Protein AF-A0A183K317-F1 (afdb_monomer_lite)

pLDDT: mean 72.99, std 18.0, range [23.86, 95.12]

Secondary structure (DSSP, 8-state):
----SEEEEEE-SS-EEEEEEPP-TTS-GGG-EEE--EEEETTTTEEEEPPPEEE--PPPP--S-B---TTEEEEEESS-TTSEEEEETT--EEEEEEEEETTT-PBPPTTTEEEEEEEEESSSS-S---STTSEEEEEEEEPPTTT-SEEEEEEEEPTTSEEEEEEEEEEPPPHHHHHTTPPPPEEEPPPEEEEEE-TTPPPPTT--HHHHHHHHTT-----------

Foldseek 3Di:
DPPDQAPDWDDDPQDIDGFFGDACVPPDPVPWDKDKDWDADPVVRDIDIDDIDTDGDHDDPPPDPLDPDLFKAKDKPQAPPVLEDEDEQQDKGKIWIWMATPVPRQTDFPVFKDKDKWFQWPDPPRDRGPDRQQAPDWDKDFDDRRGHTIMIMHGRGDPRTTFKMKMKMWTDDDPVCVVVPDTTHMHIHDIGTYNYHYPPDDDDPPDDSVVVVVCVVVDDDDDPDPDDD

Organism: NCBI:txid6186

Sequence (229 aa):
MTETIAQIVLRSINVISFIHLRPTDHLQWSKHLFGRCSAYSPENKHIYYSDYFHINVRQPSIDGKTGPDNHIHVEVTGIPSNGVLSAEEGDNVNLECRAVNITDNTPITSTEAIYHFQFDEAAPDRDDTYGGYLADEIIQEQLSNEIGGIQLTLNGMKYGKWHRGRCVVTLIQKDYDKELKEPIKRYTSKYFWSDIRHKGEVQLEGFDPKKQITTIQGITYGKILYIFI

Radius of gyration: 21.4 Å; chains: 1; bounding box: 58×51×63 Å

Structure (mmCIF, N/CA/C/O backbone):
data_AF-A0A183K317-F1
#
_entry.id   AF-A0A183K317-F1
#
loop_
_atom_site.group_PDB
_atom_site.id
_atom_site.type_symbol
_atom_site.label_atom_id
_atom_site.label_alt_id
_atom_site.label_comp_id
_atom_site.label_asym_id
_atom_site.label_entity_id
_atom_site.label_seq_id
_atom_site.pdbx_PDB_ins_code
_atom_site.Cartn_x
_atom_site.Cartn_y
_atom_site.Cartn_z
_atom_site.occupancy
_atom_site.B_iso_or_equiv
_atom_site.auth_seq_id
_atom_site.auth_comp_id
_atom_site.auth_asym_id
_atom_site.auth_atom_id
_atom_site.pdbx_PDB_model_num
ATOM 1 N N . MET A 1 1 ? -23.490 7.430 -14.982 1.00 39.09 1 MET A N 1
ATOM 2 C CA . MET A 1 1 ? -22.491 6.412 -14.598 1.00 39.09 1 MET A CA 1
ATOM 3 C C . MET A 1 1 ? -23.013 5.703 -13.368 1.00 39.09 1 MET A C 1
ATOM 5 O O . MET A 1 1 ? -23.384 6.382 -12.424 1.00 39.09 1 MET A O 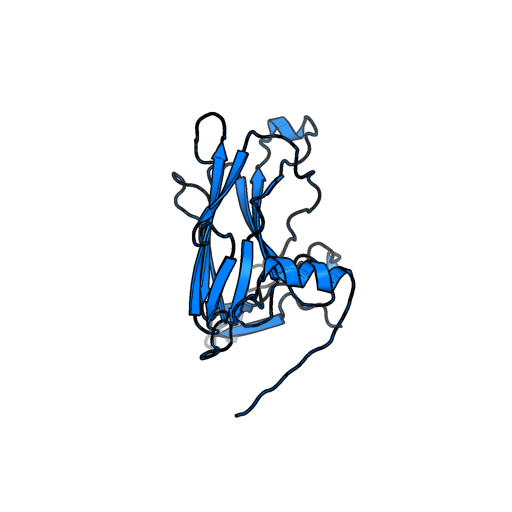1
ATOM 9 N N . THR A 1 2 ? -23.146 4.380 -13.395 1.00 44.50 2 THR A N 1
ATOM 10 C CA . THR A 1 2 ? -23.504 3.597 -12.205 1.00 44.50 2 THR A CA 1
ATOM 11 C C . THR A 1 2 ? -22.359 3.692 -11.200 1.00 44.50 2 THR A C 1
ATOM 13 O O . THR A 1 2 ? -21.255 3.238 -11.493 1.00 44.50 2 THR A O 1
ATOM 16 N N . GLU A 1 3 ? -22.605 4.328 -10.055 1.00 52.16 3 GLU A N 1
ATOM 17 C CA . GLU A 1 3 ? -21.671 4.430 -8.928 1.00 52.16 3 GLU A CA 1
ATOM 18 C C . GLU A 1 3 ? -21.437 3.021 -8.357 1.00 52.16 3 GLU A C 1
ATOM 20 O O . GLU A 1 3 ? -22.186 2.537 -7.512 1.00 52.16 3 GLU A O 1
ATOM 25 N N . THR A 1 4 ? -20.449 2.300 -8.891 1.00 64.31 4 THR A N 1
ATOM 26 C CA . THR A 1 4 ? -20.054 0.978 -8.391 1.00 64.31 4 THR A CA 1
ATOM 27 C C . THR A 1 4 ? -18.884 1.117 -7.418 1.00 64.31 4 THR A C 1
ATOM 29 O O . THR A 1 4 ? -17.896 1.780 -7.735 1.00 64.31 4 THR A O 1
ATOM 32 N N . ILE A 1 5 ? -18.985 0.463 -6.252 1.00 70.94 5 ILE A N 1
ATOM 33 C CA . ILE A 1 5 ? -17.965 0.443 -5.175 1.00 70.94 5 ILE A CA 1
ATOM 34 C C . ILE A 1 5 ? -16.651 -0.208 -5.568 1.00 70.94 5 ILE A C 1
ATOM 36 O O . ILE A 1 5 ? -15.650 -0.042 -4.889 1.00 70.94 5 ILE A O 1
ATOM 40 N N . ALA A 1 6 ? -16.663 -0.971 -6.650 1.00 68.81 6 ALA A N 1
ATOM 41 C CA . ALA A 1 6 ? -15.495 -1.607 -7.208 1.00 68.81 6 ALA A CA 1
ATOM 42 C C . ALA A 1 6 ? -15.588 -1.539 -8.726 1.00 68.81 6 ALA A C 1
ATOM 44 O O . ALA A 1 6 ? -16.686 -1.480 -9.301 1.00 68.81 6 ALA A O 1
ATOM 45 N N . GLN A 1 7 ? -14.433 -1.558 -9.375 1.00 64.44 7 GLN A N 1
ATOM 46 C CA . GLN A 1 7 ? -14.376 -1.747 -10.816 1.00 64.44 7 GLN A CA 1
ATOM 47 C C . GLN A 1 7 ? -14.707 -3.189 -11.197 1.00 64.44 7 GLN A C 1
ATOM 49 O O . GLN A 1 7 ? -15.390 -3.420 -12.193 1.00 64.44 7 GLN A O 1
ATOM 54 N N . ILE A 1 8 ? -14.241 -4.147 -10.396 1.00 61.69 8 ILE A N 1
ATOM 55 C CA . ILE A 1 8 ? -14.430 -5.574 -10.633 1.00 61.69 8 ILE A CA 1
ATOM 56 C C . ILE A 1 8 ? -15.028 -6.202 -9.372 1.00 61.69 8 ILE A C 1
ATOM 58 O O . ILE A 1 8 ? -14.579 -5.956 -8.252 1.00 61.69 8 ILE A O 1
ATOM 62 N N . VAL A 1 9 ? -16.052 -7.032 -9.565 1.00 74.31 9 VAL A N 1
ATOM 63 C CA . VAL A 1 9 ? -16.675 -7.824 -8.501 1.00 74.31 9 VAL A CA 1
ATOM 64 C C . VAL A 1 9 ? -16.665 -9.279 -8.935 1.00 74.31 9 VAL A C 1
ATOM 66 O O . VAL A 1 9 ? -17.354 -9.646 -9.887 1.00 74.31 9 VAL A O 1
ATOM 69 N N . LEU A 1 10 ? -15.899 -10.107 -8.231 1.00 73.12 10 LEU A N 1
ATOM 70 C CA . LEU A 1 10 ? -15.866 -11.550 -8.448 1.00 73.12 10 LEU A CA 1
ATOM 71 C C . LEU A 1 10 ? -16.709 -12.244 -7.383 1.00 73.12 10 LEU A C 1
ATOM 73 O O . LEU A 1 10 ? -16.693 -11.865 -6.211 1.00 73.12 10 LEU A O 1
ATOM 77 N N . ARG A 1 11 ? -17.451 -13.272 -7.793 1.00 77.88 11 ARG A N 1
ATOM 78 C CA . ARG A 1 11 ? -18.227 -14.126 -6.892 1.00 77.88 11 ARG A CA 1
ATOM 79 C C . ARG A 1 11 ? -17.786 -15.568 -7.078 1.00 77.88 11 ARG A C 1
ATOM 81 O O . ARG A 1 11 ? -17.860 -16.093 -8.186 1.00 77.88 11 ARG A O 1
ATOM 88 N N . SER A 1 12 ? -17.357 -16.195 -5.994 1.00 77.75 12 SER A N 1
ATOM 89 C CA . SER A 1 12 ? -17.225 -17.645 -5.880 1.00 77.75 12 SER A CA 1
ATOM 90 C C . SER A 1 12 ? -18.268 -18.164 -4.883 1.00 77.75 12 SER A C 1
ATOM 92 O O . SER A 1 12 ? -19.065 -17.384 -4.364 1.00 77.75 12 SER A O 1
ATOM 94 N N . ILE A 1 13 ? -18.303 -19.480 -4.641 1.00 78.31 13 ILE A N 1
ATOM 95 C CA . ILE A 1 13 ? -19.382 -20.153 -3.892 1.00 78.31 13 ILE A CA 1
ATOM 96 C C . ILE A 1 13 ? -19.704 -19.432 -2.571 1.00 78.31 13 ILE A C 1
ATOM 98 O O . ILE A 1 13 ? -20.860 -19.101 -2.330 1.00 78.31 13 ILE A O 1
ATOM 102 N N . ASN A 1 14 ? -18.681 -19.136 -1.762 1.00 79.12 14 ASN A N 1
ATOM 103 C CA . ASN A 1 14 ? -18.843 -18.521 -0.438 1.00 79.12 14 ASN A CA 1
ATOM 104 C C . ASN A 1 14 ? -18.049 -17.215 -0.269 1.00 79.12 14 ASN A C 1
ATOM 106 O O . ASN A 1 14 ? -17.918 -16.725 0.851 1.00 79.12 14 ASN A O 1
ATOM 110 N N . VAL A 1 15 ? -17.481 -16.664 -1.348 1.00 76.75 15 VAL A N 1
ATOM 111 C CA . VAL A 1 15 ? -16.615 -15.477 -1.282 1.00 76.75 15 VAL A CA 1
ATOM 112 C C . VAL A 1 15 ? -17.034 -14.462 -2.336 1.00 76.75 15 VAL A C 1
ATOM 114 O O . VAL A 1 15 ? -17.253 -14.799 -3.500 1.00 76.75 15 VAL A O 1
ATOM 117 N N . ILE A 1 16 ? -17.115 -13.199 -1.923 1.00 77.81 16 ILE A N 1
ATOM 118 C CA . ILE A 1 16 ? -17.207 -12.052 -2.821 1.00 77.81 16 ILE A CA 1
ATOM 119 C C . ILE A 1 16 ? -15.912 -11.251 -2.711 1.00 77.81 16 ILE A C 1
ATOM 121 O O . ILE A 1 16 ? -15.509 -10.869 -1.614 1.00 77.81 16 ILE A O 1
ATOM 125 N N . SER A 1 17 ? -15.264 -11.009 -3.845 1.00 75.44 17 SER A N 1
ATOM 126 C CA . SER A 1 17 ? -14.032 -10.225 -3.919 1.00 75.44 17 SER A CA 1
ATOM 127 C C . SER A 1 17 ? -14.321 -8.928 -4.657 1.00 75.44 17 SER A C 1
ATOM 129 O O . SER A 1 17 ? -14.795 -8.939 -5.796 1.00 75.44 17 SER A O 1
ATOM 131 N N . PHE A 1 18 ? -14.038 -7.809 -3.999 1.00 76.31 18 PHE A N 1
ATOM 132 C CA . PHE A 1 18 ? -14.096 -6.484 -4.597 1.00 76.31 18 PHE A CA 1
ATOM 133 C C . PHE A 1 18 ? -12.685 -6.070 -4.985 1.00 76.31 18 PHE A C 1
ATOM 135 O O . PHE A 1 18 ? -11.805 -6.007 -4.130 1.00 76.31 18 PHE A O 1
ATOM 142 N N . ILE A 1 19 ? -12.475 -5.801 -6.267 1.00 64.19 19 ILE A N 1
ATOM 143 C CA . ILE A 1 19 ? -11.165 -5.455 -6.806 1.00 64.19 19 ILE A CA 1
ATOM 144 C C . ILE A 1 19 ? -11.240 -4.027 -7.358 1.00 64.19 19 ILE A C 1
ATOM 146 O O . ILE A 1 19 ? -12.173 -3.672 -8.089 1.00 64.19 19 ILE A O 1
ATOM 150 N N . HIS A 1 20 ? -10.259 -3.214 -6.957 1.00 63.53 20 HIS A N 1
ATOM 151 C CA . HIS A 1 20 ? -10.168 -1.774 -7.232 1.00 63.53 20 HIS A CA 1
ATOM 152 C C . HIS A 1 20 ? -11.365 -1.015 -6.644 1.00 63.53 20 HIS A C 1
ATOM 154 O O . HIS A 1 20 ? -12.269 -0.560 -7.353 1.00 63.53 20 HIS A O 1
ATOM 160 N N . LEU A 1 21 ? -11.390 -0.960 -5.309 1.00 70.00 21 LEU A N 1
ATOM 161 C CA . LEU A 1 21 ? -12.426 -0.278 -4.543 1.00 70.00 21 LEU A CA 1
ATOM 162 C C . LEU A 1 21 ? -12.399 1.232 -4.808 1.00 70.00 21 LEU A C 1
ATOM 164 O O . LEU A 1 21 ? -11.337 1.848 -4.856 1.00 70.00 21 LEU A O 1
ATOM 168 N N . ARG A 1 22 ? -13.580 1.830 -4.942 1.00 68.50 22 ARG A N 1
ATOM 169 C CA . ARG A 1 22 ? -13.769 3.277 -5.059 1.00 68.50 22 ARG A CA 1
ATOM 170 C C . ARG A 1 22 ? -14.243 3.840 -3.721 1.00 68.50 22 ARG A C 1
ATOM 172 O O . ARG A 1 22 ? -15.111 3.211 -3.110 1.00 68.50 22 ARG A O 1
ATOM 179 N N . PRO A 1 23 ? -13.723 4.998 -3.275 1.00 69.25 23 PRO A N 1
ATOM 180 C CA . PRO A 1 23 ? -14.219 5.663 -2.079 1.00 69.25 23 PRO A CA 1
ATOM 181 C C . PRO A 1 23 ? -15.737 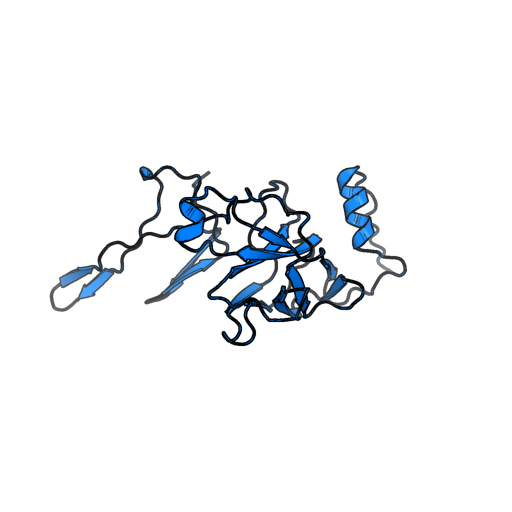5.863 -2.129 1.00 69.25 23 PRO A C 1
ATOM 183 O O . PRO A 1 23 ? -16.306 6.167 -3.174 1.00 69.25 23 PRO A O 1
ATOM 186 N N . THR A 1 24 ? -16.399 5.663 -0.996 1.00 70.25 24 THR A N 1
ATOM 187 C CA . THR A 1 24 ? -17.853 5.789 -0.809 1.00 70.25 24 THR A CA 1
ATOM 188 C C . THR A 1 24 ? -18.222 6.870 0.204 1.00 70.25 24 THR A C 1
ATOM 190 O O . THR A 1 24 ? -19.392 7.081 0.500 1.00 70.25 24 THR A O 1
ATOM 193 N N . ASP A 1 25 ? -17.229 7.539 0.770 1.00 66.31 25 ASP A N 1
ATOM 194 C CA . ASP A 1 25 ? -17.342 8.617 1.754 1.00 66.31 25 ASP A CA 1
ATOM 195 C C . ASP A 1 25 ? -18.081 9.860 1.242 1.00 66.31 25 ASP A C 1
ATOM 197 O O . ASP A 1 25 ? -18.772 10.520 2.016 1.00 66.31 25 ASP A O 1
ATOM 201 N N . HIS A 1 26 ? -18.007 10.140 -0.057 1.00 67.62 26 HIS A N 1
ATOM 202 C CA . HIS A 1 26 ? -18.770 11.210 -0.705 1.00 67.62 26 HIS A CA 1
ATOM 203 C C . HIS A 1 26 ? -20.235 10.834 -1.004 1.00 67.62 26 HIS A C 1
ATOM 205 O O . HIS A 1 26 ? -21.035 11.694 -1.386 1.00 67.62 26 HIS A O 1
ATOM 211 N N . LEU A 1 27 ? -20.614 9.558 -0.863 1.00 66.50 27 LEU A N 1
ATOM 212 C CA . LEU A 1 27 ? -21.966 9.099 -1.169 1.00 66.50 27 LEU A CA 1
ATOM 213 C C . LEU A 1 27 ? -22.933 9.461 -0.036 1.00 66.50 27 LEU A C 1
ATOM 215 O O . LEU A 1 27 ? -22.639 9.297 1.150 1.00 66.50 27 LEU A O 1
ATOM 219 N N . GLN A 1 28 ? -24.140 9.899 -0.404 1.00 73.50 28 GLN A N 1
ATOM 220 C CA . GLN A 1 28 ? -25.240 10.057 0.552 1.00 73.50 28 GLN A CA 1
ATOM 221 C C . GLN A 1 28 ? -25.614 8.701 1.171 1.00 73.50 28 GLN A C 1
ATOM 223 O O . GLN A 1 28 ? -25.481 7.668 0.521 1.00 73.50 28 GLN A O 1
ATOM 228 N N . TRP A 1 29 ? -26.153 8.697 2.394 1.00 66.81 29 TRP A N 1
ATOM 229 C CA . TRP A 1 29 ? -26.519 7.467 3.119 1.00 66.81 29 TRP A CA 1
ATOM 230 C C . TRP A 1 29 ? -27.410 6.507 2.313 1.00 66.81 29 TRP A C 1
ATOM 232 O O . TRP A 1 29 ? -27.218 5.297 2.343 1.00 66.81 29 TRP A O 1
ATOM 242 N N . SER A 1 30 ? -28.355 7.039 1.532 1.00 69.19 30 SER A N 1
ATOM 243 C CA . SER A 1 30 ? -29.239 6.254 0.653 1.00 69.19 30 SER A CA 1
ATOM 244 C C . SER A 1 30 ? -28.508 5.523 -0.481 1.00 69.19 30 SER A C 1
ATOM 246 O O . SER A 1 30 ? -29.087 4.643 -1.115 1.00 69.19 30 SER A O 1
ATOM 248 N N . LYS A 1 31 ? -27.251 5.889 -0.736 1.00 67.44 31 LYS A N 1
ATOM 249 C CA . LYS A 1 31 ? -26.351 5.305 -1.733 1.00 67.44 31 LYS A CA 1
ATOM 250 C C . LYS A 1 31 ? -25.241 4.460 -1.100 1.00 67.44 31 LYS A C 1
ATOM 252 O O . LYS A 1 31 ? -24.399 3.931 -1.823 1.00 67.44 31 LYS A O 1
ATOM 257 N N . HIS A 1 32 ? -25.211 4.336 0.230 1.00 68.44 32 HIS A N 1
ATOM 258 C CA . HIS A 1 32 ? -24.266 3.446 0.905 1.00 68.44 32 HIS A CA 1
ATOM 259 C C . HIS A 1 32 ? -24.598 1.997 0.568 1.00 68.44 32 HIS A C 1
ATOM 261 O O . HIS A 1 32 ? -25.761 1.618 0.429 1.00 68.44 32 HIS A O 1
ATOM 267 N N . LEU A 1 33 ? -23.556 1.185 0.412 1.00 74.00 33 LEU A N 1
ATOM 268 C CA . LEU A 1 33 ? -23.696 -0.202 -0.001 1.00 74.00 33 LEU A CA 1
ATOM 269 C C . LEU A 1 33 ? -23.715 -1.128 1.206 1.00 74.00 33 LEU A C 1
ATOM 271 O O . LEU A 1 33 ? -22.900 -1.028 2.124 1.00 74.00 33 LEU A O 1
ATOM 275 N N . PHE A 1 34 ? -24.660 -2.058 1.161 1.00 79.50 34 PHE A N 1
ATOM 276 C CA . PHE A 1 34 ? -24.890 -3.048 2.196 1.00 79.50 34 PHE A CA 1
ATOM 277 C C . PHE A 1 34 ? -24.735 -4.437 1.591 1.00 79.50 34 PHE A C 1
AT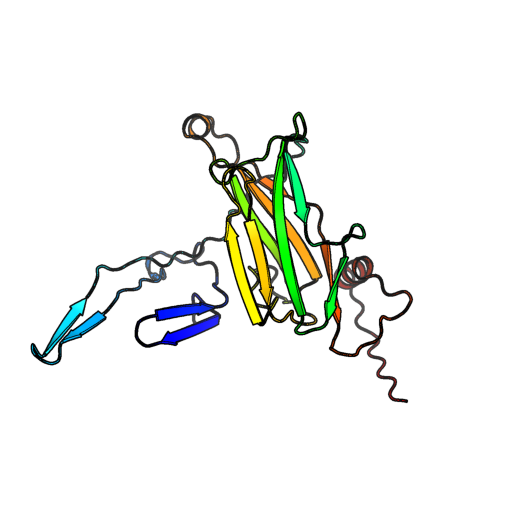OM 279 O O . PHE A 1 34 ? -25.269 -4.725 0.518 1.00 79.50 34 PHE A O 1
ATOM 286 N N . GLY A 1 35 ? -24.017 -5.302 2.292 1.00 80.19 35 GLY A N 1
ATOM 287 C CA . GLY A 1 35 ? -23.954 -6.722 1.997 1.00 80.19 35 GLY A CA 1
ATOM 288 C C . GLY A 1 35 ? -24.752 -7.524 3.017 1.00 80.19 35 GLY A C 1
ATOM 289 O O . GLY A 1 35 ? -25.004 -7.078 4.133 1.00 80.19 35 GLY A O 1
ATOM 290 N N . ARG A 1 36 ? -25.162 -8.727 2.626 1.00 85.06 36 ARG A N 1
ATOM 291 C CA . ARG A 1 36 ? -25.635 -9.763 3.546 1.00 85.06 36 ARG A CA 1
ATOM 292 C C . ARG A 1 36 ? -25.286 -11.127 2.973 1.00 85.06 36 ARG A C 1
ATOM 294 O O . ARG A 1 36 ? -25.282 -11.291 1.752 1.00 85.06 36 ARG A O 1
ATOM 301 N N . CYS A 1 37 ? -25.033 -12.099 3.836 1.00 84.56 37 CYS A N 1
ATOM 302 C CA . CYS A 1 37 ? -24.932 -13.490 3.421 1.00 84.56 37 CYS A CA 1
ATOM 303 C C . CYS A 1 37 ? -26.340 -14.093 3.314 1.00 84.56 37 CYS A C 1
ATOM 305 O O . CYS A 1 37 ? -27.209 -13.790 4.136 1.00 84.56 37 CYS A O 1
ATOM 307 N N . SER A 1 38 ? -26.569 -14.936 2.308 1.00 87.88 38 SER A N 1
ATOM 308 C CA . SER A 1 38 ? -27.807 -15.701 2.149 1.00 87.88 38 SER A CA 1
ATOM 309 C C . SER A 1 38 ? -27.480 -17.166 1.889 1.00 87.88 38 SER A C 1
ATOM 311 O O . SER A 1 38 ? -26.717 -17.458 0.969 1.00 87.88 38 SER A O 1
ATOM 313 N N . ALA A 1 39 ? -28.088 -18.072 2.649 1.00 88.88 39 ALA A N 1
ATOM 314 C CA . ALA A 1 39 ? -27.913 -19.512 2.504 1.00 88.88 39 ALA A CA 1
ATOM 315 C C . ALA A 1 39 ? -29.268 -20.182 2.263 1.00 88.88 39 ALA A C 1
ATOM 317 O O . ALA A 1 39 ? -30.201 -20.008 3.043 1.00 88.88 39 ALA A O 1
ATOM 318 N N . TYR A 1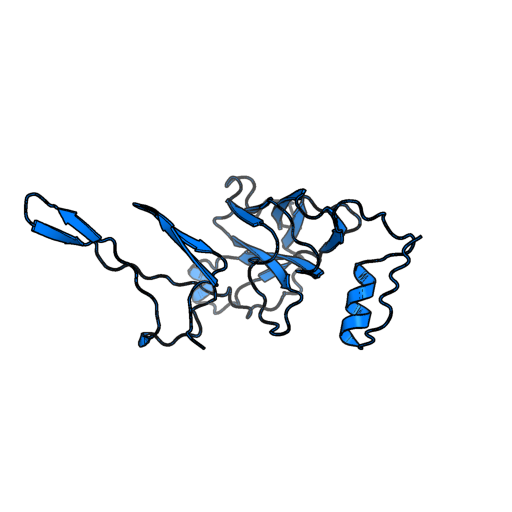 40 ? -29.384 -20.957 1.187 1.00 89.25 40 TYR A N 1
ATOM 319 C CA . TYR A 1 40 ? -30.590 -21.729 0.896 1.00 89.25 40 TYR A CA 1
ATOM 320 C C . TYR A 1 40 ? -30.473 -23.142 1.475 1.00 89.25 40 TYR A C 1
ATOM 322 O O . TYR A 1 40 ? -29.505 -23.843 1.190 1.00 89.25 40 TYR A O 1
ATOM 330 N N . SER A 1 41 ? -31.468 -23.565 2.256 1.00 92.00 41 SER A N 1
ATOM 331 C CA . SER A 1 41 ? -31.643 -24.952 2.692 1.00 92.00 41 SER A CA 1
ATOM 332 C C . SER A 1 41 ? -32.655 -25.649 1.777 1.00 92.00 41 SER A C 1
ATOM 334 O O . SER A 1 41 ? -33.841 -25.301 1.817 1.00 92.00 41 SER A O 1
ATOM 336 N N . PRO A 1 42 ? -32.227 -26.640 0.972 1.00 91.38 42 PRO A N 1
ATOM 337 C CA . PRO A 1 42 ? -33.131 -27.401 0.112 1.00 91.38 42 PRO A CA 1
ATOM 338 C C . PRO A 1 42 ? -34.140 -28.237 0.905 1.00 91.38 42 PRO A C 1
ATOM 340 O O . PRO A 1 42 ? -35.286 -28.367 0.481 1.00 91.38 42 PRO A O 1
ATOM 343 N N . GLU A 1 43 ? -33.728 -28.767 2.061 1.00 93.12 43 GLU A N 1
ATOM 344 C CA . GLU A 1 43 ? -34.553 -29.625 2.922 1.00 93.12 43 GLU A CA 1
ATOM 345 C C . GLU A 1 43 ? -35.782 -28.880 3.441 1.00 93.12 43 GLU A C 1
ATOM 347 O O . GLU A 1 43 ? -36.914 -29.329 3.271 1.00 93.12 43 GLU A O 1
ATOM 352 N N . ASN A 1 44 ? -35.559 -27.690 3.997 1.00 93.50 44 ASN A N 1
ATOM 353 C CA . ASN A 1 44 ? -36.623 -26.870 4.573 1.00 93.50 44 ASN A CA 1
ATOM 354 C C . ASN A 1 44 ? -37.215 -25.877 3.562 1.00 93.50 44 ASN A C 1
ATOM 356 O O . ASN A 1 44 ? -38.101 -25.098 3.911 1.00 93.50 44 ASN A O 1
ATOM 360 N N . LYS A 1 45 ? -36.707 -25.871 2.319 1.00 93.31 45 LYS A N 1
ATOM 361 C CA . LYS A 1 45 ? -37.019 -24.895 1.259 1.00 93.31 45 LYS A CA 1
ATOM 362 C C . LYS A 1 45 ? -36.983 -23.449 1.766 1.00 93.31 45 LYS A C 1
ATOM 364 O O . LYS A 1 45 ? -37.815 -22.628 1.384 1.00 93.31 45 LYS A O 1
ATOM 369 N N . HIS A 1 46 ? -36.023 -23.147 2.635 1.00 94.94 46 HIS A N 1
ATOM 370 C CA . HIS A 1 46 ? -35.937 -21.873 3.340 1.00 94.94 46 HIS A CA 1
ATOM 371 C C . HIS A 1 46 ? -34.622 -21.163 3.032 1.00 94.94 46 HIS A C 1
ATOM 373 O O . HIS A 1 46 ? -33.590 -21.814 2.870 1.00 94.94 46 HIS A O 1
ATOM 379 N N . ILE A 1 47 ? -34.650 -19.831 2.960 1.00 92.50 47 ILE A N 1
ATOM 380 C CA . ILE A 1 47 ? -33.443 -19.014 2.825 1.00 92.50 47 ILE A CA 1
ATOM 381 C C . ILE A 1 47 ? -33.158 -18.363 4.173 1.00 92.50 47 ILE A C 1
ATOM 383 O O . ILE A 1 47 ? -33.974 -17.607 4.692 1.00 92.50 47 ILE A O 1
ATOM 387 N N . TYR A 1 48 ? -31.984 -18.650 4.714 1.00 91.56 48 TYR A N 1
ATOM 388 C CA . TYR A 1 48 ? -31.437 -17.999 5.892 1.00 91.56 48 TYR A CA 1
ATOM 389 C C . TYR A 1 48 ? -30.595 -16.814 5.470 1.00 91.56 48 TYR A C 1
ATOM 391 O O . TYR A 1 48 ? -29.955 -16.828 4.415 1.00 91.56 48 TYR A O 1
ATOM 399 N N . TYR A 1 49 ? -30.552 -15.805 6.324 1.00 90.94 49 TYR A N 1
ATOM 400 C CA . TYR A 1 49 ? -29.780 -14.614 6.057 1.00 90.94 49 TYR A CA 1
ATOM 401 C C . TYR A 1 49 ? -29.010 -14.173 7.291 1.00 90.94 49 TYR A C 1
ATOM 403 O O . TYR A 1 49 ? -29.513 -14.287 8.406 1.00 90.94 49 TYR A O 1
ATOM 411 N N . SER A 1 50 ? -27.827 -13.604 7.074 1.00 88.38 50 SER A N 1
ATOM 412 C CA . SER A 1 50 ? -27.169 -12.808 8.106 1.00 88.38 50 SER A CA 1
ATOM 413 C C . SER A 1 50 ? -27.857 -11.450 8.268 1.00 88.38 50 SER A C 1
ATOM 415 O O . SER A 1 50 ? -28.648 -11.014 7.410 1.00 88.38 50 SER A O 1
ATOM 417 N N . ASP A 1 51 ? -27.456 -10.746 9.324 1.00 90.06 51 ASP A N 1
ATOM 418 C CA . ASP A 1 51 ? -27.616 -9.300 9.416 1.00 90.06 51 ASP A CA 1
ATOM 419 C C . ASP A 1 51 ? -26.912 -8.602 8.246 1.00 90.06 51 ASP A C 1
ATOM 421 O O . ASP A 1 51 ? -25.998 -9.149 7.609 1.00 90.06 51 ASP A O 1
ATOM 425 N N . TYR A 1 52 ? -27.372 -7.390 7.944 1.00 83.75 52 TYR A N 1
ATOM 426 C CA . TYR A 1 52 ? -26.721 -6.536 6.962 1.00 83.75 52 TYR A CA 1
ATOM 427 C C . TYR A 1 52 ? -25.398 -6.010 7.518 1.00 83.75 52 TYR A C 1
ATOM 429 O O . TYR A 1 52 ? -25.331 -5.554 8.657 1.00 83.75 52 TYR A O 1
ATOM 437 N N . PHE A 1 53 ? -24.362 -6.013 6.686 1.00 78.31 53 PHE A N 1
ATOM 438 C CA . PHE A 1 53 ? -23.094 -5.354 6.964 1.00 78.31 53 PHE A CA 1
ATOM 439 C C . PHE A 1 53 ? -22.873 -4.198 5.990 1.00 78.31 53 PHE A C 1
ATOM 441 O O . PHE A 1 53 ? -23.224 -4.274 4.812 1.00 78.31 53 PHE A O 1
ATOM 448 N N . HIS A 1 54 ? -22.282 -3.116 6.487 1.00 75.81 54 HIS A N 1
ATOM 449 C CA . HIS A 1 54 ? -21.949 -1.950 5.677 1.00 75.81 54 HIS A CA 1
ATOM 450 C C . HIS A 1 54 ? -20.621 -2.165 4.962 1.00 75.81 54 HIS A C 1
ATOM 452 O O . HIS A 1 54 ? -19.649 -2.606 5.574 1.00 75.81 54 HIS A O 1
ATOM 458 N N . ILE A 1 55 ? -20.559 -1.779 3.691 1.00 71.31 55 ILE A N 1
ATOM 459 C CA . ILE A 1 55 ? -19.297 -1.677 2.966 1.00 71.31 55 ILE A CA 1
ATOM 460 C C . ILE A 1 55 ? -18.975 -0.191 2.849 1.00 71.31 55 ILE A C 1
ATOM 462 O O . ILE A 1 55 ? -19.623 0.536 2.099 1.00 71.31 55 ILE A O 1
ATOM 466 N N . ASN A 1 56 ? -18.006 0.262 3.644 1.00 68.75 56 ASN A N 1
ATOM 467 C CA . ASN A 1 56 ? -17.562 1.649 3.664 1.00 68.75 56 ASN A CA 1
ATOM 468 C C . ASN A 1 56 ? -16.098 1.713 3.231 1.00 68.75 56 ASN A C 1
ATOM 470 O O . ASN A 1 56 ? -15.207 1.303 3.973 1.00 68.75 56 ASN A O 1
ATOM 474 N N . VAL A 1 57 ? -15.868 2.224 2.027 1.00 69.88 57 VAL A N 1
ATOM 475 C CA . VAL A 1 57 ? -14.535 2.519 1.512 1.00 69.88 57 VAL A CA 1
ATOM 476 C C . VAL A 1 57 ? -14.284 3.991 1.796 1.00 69.88 57 VAL A C 1
ATOM 478 O O . VAL A 1 57 ? -14.878 4.858 1.162 1.00 69.88 57 VAL A O 1
ATOM 481 N N . ARG A 1 58 ? -13.455 4.301 2.787 1.00 61.22 58 ARG A N 1
ATOM 482 C CA . ARG A 1 58 ? -13.143 5.694 3.124 1.00 61.22 58 ARG A CA 1
ATOM 483 C C . ARG A 1 58 ? -11.891 6.125 2.387 1.00 61.22 58 ARG A C 1
ATOM 485 O O . ARG A 1 58 ? -10.892 5.408 2.444 1.00 61.22 58 ARG A O 1
ATOM 492 N N . GLN A 1 59 ? -11.917 7.299 1.763 1.00 56.28 59 GLN A N 1
ATOM 493 C CA . GLN A 1 59 ? -10.672 7.977 1.458 1.00 56.28 59 GLN A CA 1
ATOM 494 C C . GLN A 1 59 ? -10.079 8.433 2.800 1.00 56.28 59 GLN A C 1
ATOM 496 O O . GLN A 1 59 ? -10.797 8.969 3.654 1.00 56.28 59 GLN A O 1
ATOM 501 N N . PRO A 1 60 ? -8.785 8.195 3.057 1.00 52.59 60 PRO A N 1
ATOM 502 C CA . PRO A 1 60 ? -8.120 8.867 4.158 1.00 52.59 60 PRO A CA 1
ATOM 503 C C . PRO A 1 60 ? -8.284 10.374 3.950 1.00 52.59 60 PRO A C 1
ATOM 505 O O . PRO A 1 60 ? -7.986 10.874 2.866 1.00 52.59 60 PRO A O 1
ATOM 508 N N . SER A 1 61 ? -8.768 11.085 4.971 1.00 49.38 61 SER A N 1
ATOM 509 C CA . SER A 1 61 ? -8.903 12.542 4.914 1.00 49.38 61 SER A CA 1
ATOM 510 C C . SER A 1 61 ? -7.575 13.162 4.474 1.00 49.38 61 SER A C 1
ATOM 512 O O . SER A 1 61 ? -6.54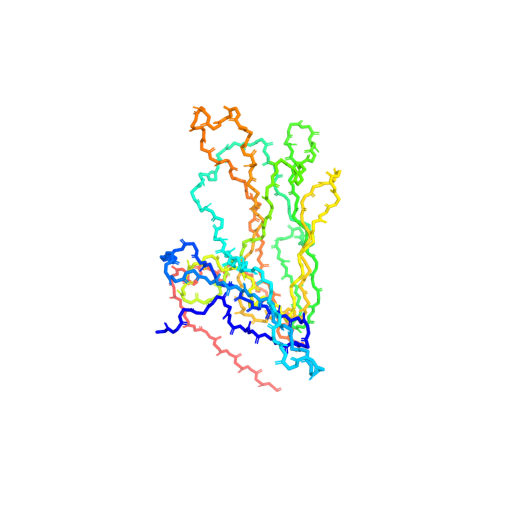8 12.978 5.132 1.00 49.38 61 SER A O 1
ATOM 514 N N . ILE A 1 62 ? -7.593 13.884 3.351 1.00 54.62 62 ILE A N 1
ATOM 515 C CA . ILE A 1 62 ? -6.427 14.625 2.851 1.00 54.62 62 ILE A CA 1
ATOM 516 C C . ILE A 1 62 ? -6.166 15.859 3.733 1.00 54.62 62 ILE A C 1
ATOM 518 O O . ILE A 1 62 ? -5.053 16.387 3.725 1.00 54.62 62 ILE A O 1
ATOM 522 N N . ASP A 1 63 ? -7.138 16.252 4.565 1.00 42.81 63 ASP A N 1
ATOM 523 C CA . ASP A 1 63 ? -7.011 17.346 5.522 1.00 42.81 63 ASP A CA 1
ATOM 524 C C . ASP A 1 63 ? -6.130 16.955 6.711 1.00 42.81 63 ASP A C 1
ATOM 526 O O . ASP A 1 63 ? -6.564 16.535 7.782 1.00 42.81 63 ASP A O 1
ATOM 530 N N . GLY A 1 64 ? -4.841 17.149 6.485 1.00 45.41 64 GLY A N 1
ATOM 531 C CA . GLY A 1 64 ? -3.804 17.332 7.475 1.00 45.41 64 GLY A CA 1
ATOM 532 C C . GLY A 1 64 ? -2.694 18.081 6.761 1.00 45.41 64 GLY A C 1
ATOM 533 O O . GLY A 1 64 ? -2.250 17.655 5.692 1.00 45.41 64 GLY A O 1
ATOM 534 N N . LYS A 1 65 ? -2.243 19.217 7.307 1.00 45.88 65 LYS A N 1
ATOM 535 C CA . LYS A 1 65 ? -0.985 19.801 6.831 1.00 45.88 65 LYS A CA 1
ATOM 536 C C . LYS A 1 65 ? 0.054 18.679 6.903 1.00 45.88 65 LYS A C 1
ATOM 538 O O . LYS A 1 65 ? 0.207 18.085 7.969 1.00 45.88 65 LYS A O 1
ATOM 543 N N . THR A 1 66 ? 0.750 18.402 5.799 1.00 49.59 66 THR A N 1
ATOM 544 C CA . THR A 1 66 ? 2.078 17.771 5.828 1.00 49.59 66 THR A CA 1
ATOM 545 C C . THR A 1 66 ? 2.923 18.694 6.693 1.00 49.59 66 THR A C 1
ATOM 547 O O . THR A 1 66 ? 3.403 19.730 6.233 1.00 49.59 66 THR A O 1
ATOM 550 N N . GLY A 1 67 ? 2.891 18.446 7.998 1.00 45.09 67 GLY A N 1
ATOM 551 C CA . GLY A 1 67 ? 3.386 19.389 8.980 1.00 45.09 67 GLY A CA 1
ATOM 552 C C . GLY A 1 67 ? 4.896 19.535 8.810 1.00 45.09 67 GLY A C 1
ATOM 553 O O . GLY A 1 67 ? 5.559 18.547 8.502 1.00 45.09 67 GLY A O 1
ATOM 554 N N . PRO A 1 68 ? 5.465 20.727 9.037 1.00 42.16 68 PRO A N 1
ATOM 555 C CA . PRO A 1 68 ? 6.911 20.959 9.022 1.00 42.16 68 PRO A CA 1
ATOM 556 C C . PRO A 1 68 ? 7.629 20.345 10.240 1.00 42.16 68 PRO A C 1
ATOM 558 O O . PRO A 1 68 ? 8.706 20.797 10.616 1.00 42.16 68 PRO A O 1
ATOM 561 N N . ASP A 1 69 ? 7.020 19.361 10.899 1.00 55.72 69 ASP A N 1
ATOM 562 C CA . ASP A 1 69 ? 7.481 18.882 12.190 1.00 55.72 69 ASP A CA 1
ATOM 563 C C . ASP A 1 69 ? 8.408 17.684 11.974 1.00 55.72 69 ASP A C 1
ATOM 565 O O . ASP A 1 69 ? 7.965 16.565 11.713 1.00 55.72 69 ASP A O 1
ATOM 569 N N . ASN A 1 70 ? 9.713 17.950 12.039 1.00 62.34 70 ASN A N 1
ATOM 570 C CA . ASN A 1 70 ? 10.822 17.008 11.842 1.00 62.34 70 ASN A CA 1
ATOM 571 C C . ASN A 1 70 ? 10.921 15.949 12.962 1.00 62.34 70 ASN A C 1
ATOM 573 O O . ASN A 1 70 ? 12.020 15.554 13.341 1.00 62.34 70 ASN A O 1
ATOM 577 N N . HIS A 1 71 ? 9.798 15.505 13.524 1.00 78.31 71 HIS A N 1
ATOM 578 C CA . HIS A 1 71 ? 9.770 14.524 14.607 1.00 78.31 71 HIS A CA 1
ATOM 579 C C . HIS A 1 71 ? 9.605 13.096 14.104 1.00 78.31 71 HIS A C 1
ATOM 581 O O . HIS A 1 71 ? 10.132 12.190 14.733 1.00 78.31 71 HIS A O 1
ATOM 587 N N . ILE A 1 72 ? 8.913 12.877 12.982 1.00 86.81 72 ILE A N 1
ATOM 588 C CA . ILE A 1 72 ? 8.695 11.537 12.426 1.00 86.81 72 ILE A CA 1
ATOM 589 C C . ILE A 1 72 ? 9.332 11.435 11.045 1.00 86.81 72 ILE A C 1
ATOM 591 O O . ILE A 1 72 ? 9.050 12.234 10.148 1.00 86.81 72 ILE A O 1
ATOM 595 N N . HIS A 1 73 ? 10.168 10.418 10.869 1.00 89.56 73 HIS A N 1
ATOM 596 C CA . HIS A 1 73 ? 10.702 10.021 9.580 1.00 89.56 73 HIS A CA 1
ATOM 597 C C . HIS A 1 73 ? 9.879 8.859 9.035 1.00 89.56 73 HIS A C 1
ATOM 599 O O . HIS A 1 73 ? 9.708 7.852 9.716 1.00 89.56 73 HIS A O 1
ATOM 605 N N . VAL A 1 74 ? 9.379 9.001 7.808 1.00 90.44 74 VAL A N 1
ATOM 606 C CA . VAL A 1 74 ? 8.673 7.932 7.095 1.00 90.44 74 VAL A CA 1
ATOM 607 C C . VAL A 1 74 ? 9.585 7.391 6.005 1.00 90.44 74 VAL A C 1
ATOM 609 O O . VAL A 1 74 ? 10.030 8.138 5.127 1.00 90.44 74 VAL A O 1
ATOM 612 N N . GLU A 1 75 ? 9.816 6.087 6.049 1.00 90.88 75 GLU A N 1
ATOM 613 C CA . GLU A 1 75 ? 10.700 5.352 5.157 1.00 90.88 75 GLU A CA 1
ATOM 614 C C . GLU A 1 75 ? 9.901 4.383 4.284 1.00 90.88 75 GLU A C 1
ATOM 616 O O . GLU A 1 75 ? 8.914 3.786 4.723 1.00 90.88 75 GLU A O 1
ATOM 621 N N . VAL A 1 76 ? 10.360 4.226 3.040 1.00 92.94 76 VAL A N 1
ATOM 622 C CA . VAL A 1 76 ? 9.923 3.149 2.152 1.00 92.94 76 VAL A CA 1
ATOM 623 C C . VAL A 1 76 ? 11.119 2.254 1.853 1.00 92.94 76 VAL A C 1
ATOM 625 O O . VAL A 1 76 ? 12.099 2.723 1.271 1.00 92.94 76 VAL A O 1
ATOM 628 N N . THR A 1 77 ? 11.028 0.977 2.216 1.00 93.88 77 THR A N 1
ATOM 629 C CA . THR A 1 77 ? 12.005 -0.054 1.838 1.00 93.88 77 THR A CA 1
ATOM 630 C C . THR A 1 77 ? 11.526 -0.784 0.579 1.00 93.88 77 THR A C 1
ATOM 632 O O . THR A 1 77 ? 10.354 -0.713 0.206 1.00 93.88 77 THR A O 1
ATOM 635 N N . GLY A 1 78 ? 12.443 -1.447 -0.129 1.00 91.44 78 GLY A N 1
ATOM 636 C CA . GLY A 1 78 ? 12.157 -2.060 -1.436 1.00 91.44 78 GLY A CA 1
ATOM 637 C C . GLY A 1 78 ? 12.343 -1.113 -2.629 1.00 91.44 78 GLY A C 1
ATOM 638 O O . GLY A 1 78 ? 12.222 -1.533 -3.775 1.00 91.44 78 GLY A O 1
ATOM 639 N N . ILE A 1 79 ? 12.713 0.148 -2.376 1.00 91.75 79 ILE A N 1
ATOM 640 C CA . ILE A 1 79 ? 13.115 1.115 -3.402 1.00 91.75 79 ILE A CA 1
ATOM 641 C C . ILE A 1 79 ? 14.639 1.314 -3.337 1.00 91.75 79 ILE A C 1
ATOM 643 O O . ILE A 1 79 ? 15.171 1.565 -2.253 1.00 91.75 79 ILE A O 1
ATOM 647 N N . PRO A 1 80 ? 15.366 1.248 -4.468 1.00 89.69 80 PRO A N 1
ATOM 648 C CA . PRO A 1 80 ? 16.790 1.569 -4.501 1.00 89.69 80 PRO A CA 1
ATOM 649 C C . PRO A 1 80 ? 17.084 3.011 -4.054 1.00 89.69 80 PRO A C 1
ATOM 651 O O . PRO A 1 80 ? 16.241 3.902 -4.143 1.00 89.69 80 PRO A O 1
ATOM 654 N N . SER A 1 81 ? 18.322 3.289 -3.637 1.00 86.44 81 SER A N 1
ATOM 655 C CA . SER A 1 81 ? 18.731 4.608 -3.113 1.00 86.44 81 SER A CA 1
ATOM 656 C C . SER A 1 81 ? 18.569 5.768 -4.107 1.00 86.44 81 SER A C 1
ATOM 658 O O . SER A 1 81 ? 18.440 6.925 -3.703 1.00 86.44 81 SER A O 1
ATOM 660 N N . ASN A 1 82 ? 18.525 5.476 -5.410 1.00 87.31 82 ASN A N 1
ATOM 661 C CA . ASN A 1 82 ? 18.218 6.460 -6.447 1.00 87.31 82 ASN A CA 1
ATOM 662 C C . ASN A 1 82 ? 16.733 6.890 -6.440 1.00 87.31 82 ASN A C 1
ATOM 664 O O . ASN A 1 82 ? 16.381 7.839 -7.140 1.00 87.31 82 ASN A O 1
ATOM 668 N N . GLY A 1 83 ? 15.872 6.244 -5.648 1.00 88.31 83 GLY A N 1
ATOM 669 C CA . GLY A 1 83 ? 14.443 6.515 -5.518 1.00 88.31 83 GLY A CA 1
ATOM 670 C C . GLY A 1 83 ? 13.590 5.997 -6.678 1.00 88.31 83 GLY A C 1
ATOM 671 O O . GLY A 1 83 ? 12.432 6.385 -6.773 1.00 88.31 83 GLY A O 1
ATOM 672 N N . VAL A 1 84 ? 14.138 5.189 -7.585 1.00 90.69 84 VAL A N 1
ATOM 673 C CA . VAL A 1 84 ? 13.441 4.704 -8.783 1.00 90.69 84 VAL A CA 1
ATOM 674 C C . VAL A 1 84 ? 13.185 3.208 -8.651 1.00 90.69 84 VAL A C 1
ATOM 676 O O . VAL A 1 84 ? 14.126 2.426 -8.534 1.00 90.69 84 VAL A O 1
ATOM 679 N N . LEU A 1 85 ? 11.913 2.818 -8.696 1.00 91.25 85 LEU A N 1
ATOM 680 C CA . LEU A 1 85 ? 11.499 1.426 -8.806 1.00 91.25 85 LEU A CA 1
ATOM 681 C C . LEU A 1 85 ? 11.564 1.000 -10.275 1.00 91.25 85 LEU A C 1
ATOM 683 O O . LEU A 1 85 ? 10.645 1.281 -11.045 1.00 91.25 85 LEU A O 1
ATOM 687 N N . SER A 1 86 ? 12.657 0.336 -10.643 1.00 90.19 86 SER A N 1
ATOM 688 C CA . SER A 1 86 ? 12.837 -0.263 -11.967 1.00 90.19 86 SER A CA 1
ATOM 689 C C . SER A 1 86 ? 12.452 -1.741 -11.932 1.00 90.19 86 SER A C 1
ATOM 691 O O . SER A 1 86 ? 13.033 -2.500 -11.157 1.00 90.19 86 SER A O 1
ATOM 693 N N . ALA A 1 87 ? 11.499 -2.139 -12.772 1.00 90.50 87 ALA A N 1
ATOM 694 C CA . ALA A 1 87 ? 11.064 -3.528 -12.932 1.00 90.50 87 ALA A CA 1
ATOM 695 C C . ALA A 1 87 ? 10.502 -3.754 -14.346 1.00 90.50 87 ALA A C 1
ATOM 697 O O . ALA A 1 87 ? 10.181 -2.796 -15.056 1.00 90.50 87 ALA A O 1
ATOM 698 N N . GLU A 1 88 ? 10.378 -5.007 -14.767 1.00 90.69 88 GLU A N 1
ATOM 699 C CA . GLU A 1 88 ? 9.684 -5.363 -16.003 1.00 90.69 88 GLU A CA 1
ATOM 700 C C . GLU A 1 88 ? 8.190 -5.594 -15.750 1.00 90.69 88 GLU A C 1
ATOM 702 O O . GLU A 1 88 ? 7.742 -5.943 -14.656 1.00 90.69 88 GLU A O 1
ATOM 707 N N . GLU A 1 89 ? 7.384 -5.385 -16.786 1.00 89.19 89 GLU A N 1
ATOM 708 C CA . GLU A 1 89 ? 5.972 -5.736 -16.763 1.00 89.19 89 GLU A CA 1
ATOM 709 C C . GLU A 1 89 ? 5.795 -7.233 -16.462 1.00 89.19 89 GLU A C 1
ATOM 711 O O . GLU A 1 89 ? 6.360 -8.099 -17.136 1.00 89.19 89 GLU A O 1
ATOM 716 N N . GLY A 1 90 ? 4.976 -7.532 -15.454 1.00 87.94 90 GLY A N 1
ATOM 717 C CA . GLY A 1 90 ? 4.779 -8.884 -14.939 1.00 87.94 90 GLY A CA 1
ATOM 718 C C . GLY A 1 90 ? 5.668 -9.257 -13.747 1.00 87.94 90 GLY A C 1
ATOM 719 O O . GLY A 1 90 ? 5.417 -10.298 -13.143 1.00 87.94 90 GLY A O 1
ATOM 720 N N . ASP A 1 91 ? 6.652 -8.433 -13.374 1.00 92.94 91 ASP A N 1
ATOM 721 C CA . ASP A 1 91 ? 7.482 -8.688 -12.194 1.00 92.94 91 ASP A CA 1
ATOM 722 C C . ASP A 1 91 ? 6.694 -8.548 -10.888 1.00 92.94 91 ASP A C 1
ATOM 724 O O . ASP A 1 91 ? 5.667 -7.867 -10.818 1.00 92.94 91 ASP A O 1
ATOM 728 N N . ASN A 1 92 ? 7.222 -9.171 -9.832 1.00 93.50 92 ASN A N 1
ATOM 729 C CA . ASN A 1 92 ? 6.699 -9.048 -8.476 1.00 93.50 92 ASN A CA 1
ATOM 730 C C . ASN A 1 92 ? 7.587 -8.108 -7.655 1.00 93.50 92 ASN A C 1
ATOM 732 O O . ASN A 1 92 ? 8.811 -8.257 -7.639 1.00 93.50 92 ASN A O 1
ATOM 736 N N . VAL A 1 93 ? 6.973 -7.167 -6.942 1.00 92.81 93 VAL A N 1
ATOM 737 C CA . VAL A 1 93 ? 7.658 -6.148 -6.140 1.00 92.81 93 VAL A CA 1
ATOM 738 C C . VAL A 1 93 ? 7.095 -6.128 -4.725 1.00 92.81 93 VAL A C 1
ATOM 740 O O . VAL A 1 93 ? 5.885 -6.081 -4.537 1.00 92.81 93 VAL A O 1
ATOM 743 N N . ASN A 1 94 ? 7.983 -6.071 -3.731 1.00 94.56 94 ASN A N 1
ATOM 744 C CA . ASN A 1 94 ? 7.617 -5.862 -2.332 1.00 94.56 94 ASN A CA 1
ATOM 745 C C . ASN A 1 94 ? 8.122 -4.501 -1.864 1.00 94.56 94 ASN A C 1
ATOM 747 O O . ASN A 1 94 ? 9.310 -4.202 -1.992 1.00 94.56 94 ASN A O 1
ATOM 751 N N . LEU A 1 95 ? 7.225 -3.703 -1.296 1.00 94.12 95 LEU A N 1
ATOM 752 C CA . LEU A 1 95 ? 7.529 -2.425 -0.667 1.00 94.12 95 LEU A CA 1
ATOM 753 C C . LEU A 1 95 ? 7.115 -2.493 0.794 1.00 94.12 95 LEU A C 1
ATOM 755 O O . LEU A 1 95 ? 6.029 -2.982 1.091 1.00 94.12 95 LEU A O 1
ATOM 759 N N . GLU A 1 96 ? 7.908 -1.950 1.706 1.00 95.12 96 GLU A N 1
ATOM 760 C CA . GLU A 1 96 ? 7.431 -1.729 3.070 1.00 95.12 96 GLU A CA 1
ATOM 761 C C . GLU A 1 96 ? 7.364 -0.246 3.358 1.00 95.12 96 GLU A C 1
ATOM 763 O O . GLU A 1 96 ? 8.216 0.526 2.924 1.00 95.12 96 GLU A O 1
ATOM 768 N N . CYS A 1 97 ? 6.354 0.149 4.118 1.00 92.50 97 CYS A N 1
ATOM 769 C CA . CYS A 1 97 ? 6.302 1.460 4.716 1.00 92.50 97 CYS A CA 1
ATOM 770 C C . CYS A 1 97 ? 6.447 1.361 6.224 1.00 92.50 97 CYS A C 1
ATOM 772 O O . CYS A 1 97 ? 5.666 0.668 6.879 1.00 92.50 97 CYS A O 1
ATOM 774 N N . ARG A 1 98 ? 7.391 2.131 6.763 1.00 94.25 98 ARG A N 1
ATOM 775 C CA . ARG A 1 98 ? 7.650 2.238 8.197 1.00 94.25 98 ARG A CA 1
ATOM 776 C C . ARG A 1 98 ? 7.806 3.698 8.597 1.00 94.25 98 ARG A C 1
ATOM 778 O O . ARG A 1 98 ? 8.113 4.557 7.769 1.00 94.25 98 ARG A O 1
ATOM 785 N N . ALA A 1 99 ? 7.600 3.980 9.875 1.00 91.81 99 ALA A N 1
ATOM 786 C CA . ALA A 1 99 ? 7.906 5.281 10.442 1.00 91.81 99 ALA A CA 1
ATOM 787 C C . ALA A 1 99 ? 8.639 5.138 11.766 1.00 91.81 99 ALA A C 1
ATOM 789 O O . ALA A 1 99 ? 8.365 4.227 12.545 1.00 91.81 99 ALA A O 1
ATOM 790 N N . VAL A 1 100 ? 9.557 6.066 12.006 1.00 91.88 100 VAL A N 1
ATOM 791 C CA . VAL A 1 100 ? 10.346 6.145 13.232 1.00 91.88 100 VAL A CA 1
ATOM 792 C C . VAL A 1 100 ? 10.345 7.570 13.762 1.00 91.88 100 VAL A C 1
ATOM 794 O O . VAL A 1 100 ? 10.261 8.534 12.995 1.00 91.88 100 VAL A O 1
ATOM 797 N N . ASN A 1 101 ? 10.463 7.719 15.073 1.00 90.12 101 ASN A N 1
ATOM 798 C CA . ASN A 1 101 ? 10.756 9.008 15.677 1.00 90.12 101 ASN A CA 1
ATOM 799 C C . ASN A 1 101 ? 12.210 9.399 15.370 1.00 90.12 101 ASN A C 1
ATOM 801 O O . ASN A 1 101 ? 13.133 8.617 15.558 1.00 90.12 101 ASN A O 1
ATOM 805 N N . ILE A 1 102 ? 12.422 10.619 14.887 1.00 87.56 102 ILE A N 1
ATOM 806 C CA . ILE A 1 102 ? 13.733 11.141 14.475 1.00 87.56 102 ILE A CA 1
ATOM 807 C C . ILE A 1 102 ? 14.677 11.308 15.672 1.00 87.56 102 ILE A C 1
ATOM 809 O O . ILE A 1 102 ? 15.894 11.246 15.512 1.00 87.56 102 ILE A O 1
ATOM 813 N N . THR A 1 103 ? 14.131 11.527 16.868 1.00 86.81 103 THR A N 1
ATOM 814 C CA . THR A 1 103 ? 14.921 11.815 18.073 1.00 86.81 103 THR A CA 1
ATOM 815 C C . THR A 1 103 ? 15.643 10.577 18.601 1.00 86.81 103 THR A C 1
ATOM 817 O O . THR A 1 103 ? 16.789 10.675 19.033 1.00 86.81 103 THR A O 1
ATOM 820 N N . ASP A 1 104 ? 14.981 9.420 18.581 1.00 89.69 104 ASP A N 1
ATOM 821 C CA . ASP A 1 104 ? 15.449 8.189 19.233 1.00 89.69 104 ASP A CA 1
ATOM 822 C C . ASP A 1 104 ? 15.379 6.940 18.335 1.00 89.69 104 ASP A C 1
ATOM 824 O O . ASP A 1 104 ? 15.723 5.847 18.781 1.00 89.69 104 ASP A O 1
ATOM 828 N N . ASN A 1 105 ? 14.973 7.089 17.069 1.00 88.38 105 ASN A N 1
ATOM 829 C CA . ASN A 1 105 ? 14.733 6.003 16.116 1.00 88.38 105 ASN A CA 1
ATOM 830 C C . ASN A 1 105 ? 13.729 4.942 16.599 1.00 88.38 105 ASN A C 1
ATOM 832 O O . ASN A 1 105 ? 13.732 3.815 16.098 1.00 88.38 105 ASN A O 1
ATOM 836 N N . THR A 1 106 ? 12.848 5.277 17.544 1.00 91.44 106 THR A N 1
ATOM 837 C CA . THR A 1 106 ? 11.803 4.348 17.984 1.00 91.44 106 THR A CA 1
ATOM 838 C C . THR A 1 106 ? 10.755 4.147 16.882 1.00 91.44 106 THR A C 1
ATOM 840 O O . THR A 1 106 ? 10.295 5.133 16.295 1.00 91.44 106 THR A O 1
ATOM 843 N N . PRO A 1 107 ? 10.367 2.897 16.558 1.00 91.94 107 PRO A N 1
ATOM 844 C CA . PRO A 1 107 ? 9.321 2.637 15.575 1.00 91.94 107 PRO A CA 1
ATOM 845 C C . PRO A 1 107 ? 7.958 3.141 16.041 1.00 91.94 107 PRO A C 1
ATOM 847 O O . PRO A 1 107 ? 7.574 2.954 17.193 1.00 91.94 107 PRO A O 1
ATOM 850 N N . ILE A 1 108 ? 7.200 3.735 15.122 1.00 91.25 108 ILE A N 1
ATOM 851 C CA . ILE A 1 108 ? 5.805 4.099 15.363 1.00 91.25 108 ILE A CA 1
ATOM 852 C C . ILE A 1 108 ? 4.944 2.864 15.103 1.00 91.25 108 ILE A C 1
ATOM 854 O O . ILE A 1 108 ? 4.881 2.349 13.986 1.00 91.25 108 ILE A O 1
ATOM 858 N N . THR A 1 109 ? 4.270 2.345 16.121 1.00 89.50 109 THR A N 1
ATOM 859 C CA . THR A 1 109 ? 3.559 1.069 15.976 1.00 89.50 109 THR A CA 1
ATOM 860 C C . THR A 1 109 ? 2.222 1.225 15.241 1.00 89.50 109 THR A C 1
ATOM 862 O O . THR A 1 109 ? 1.635 2.308 15.178 1.00 89.50 109 THR A O 1
ATOM 865 N N . SER A 1 110 ? 1.674 0.118 14.729 1.00 82.19 110 SER A N 1
ATOM 866 C CA . SER A 1 110 ? 0.344 0.082 14.088 1.00 82.19 110 SER A CA 1
ATOM 867 C C . SER A 1 110 ? -0.812 0.399 15.056 1.00 82.19 110 SER A C 1
ATOM 869 O O . SER A 1 110 ? -1.950 0.571 14.626 1.00 82.19 110 SER A O 1
ATOM 871 N N . THR A 1 111 ? -0.537 0.491 16.365 1.00 83.44 111 THR A N 1
ATOM 872 C CA . THR A 1 111 ? -1.499 0.966 17.380 1.00 83.44 111 THR A CA 1
ATOM 873 C C . THR A 1 111 ? -1.517 2.482 17.543 1.00 83.44 111 THR A C 1
ATOM 875 O O . THR A 1 111 ? -2.479 3.038 18.069 1.00 83.44 111 THR A O 1
ATOM 878 N N . GLU A 1 112 ? -0.468 3.156 17.077 1.00 84.50 112 GLU A N 1
ATOM 879 C CA . GLU A 1 112 ? -0.275 4.600 17.212 1.00 84.50 112 GLU A CA 1
ATOM 880 C C . GLU A 1 112 ? -0.490 5.327 15.888 1.00 84.50 112 GLU A C 1
ATOM 882 O O . GLU A 1 112 ? -0.722 6.536 15.877 1.00 84.50 112 GLU A O 1
ATOM 887 N N . ALA A 1 113 ? -0.432 4.606 14.767 1.00 84.75 113 ALA A N 1
ATOM 888 C CA . ALA A 1 113 ? -0.569 5.181 13.445 1.00 84.75 113 ALA A CA 1
ATOM 889 C C . ALA A 1 113 ? -1.252 4.246 12.445 1.00 84.75 113 ALA A C 1
ATOM 891 O O . ALA A 1 113 ? -1.185 3.021 12.529 1.00 84.75 113 ALA A O 1
ATOM 892 N N . ILE A 1 114 ? -1.871 4.870 11.448 1.00 83.88 114 ILE A N 1
ATOM 893 C CA . ILE A 1 114 ? -2.409 4.228 10.256 1.00 83.88 114 ILE A CA 1
ATOM 894 C C . ILE A 1 114 ? -1.426 4.465 9.114 1.00 83.88 114 ILE A C 1
ATOM 896 O O . ILE A 1 114 ? -1.037 5.602 8.840 1.00 83.88 114 ILE A O 1
ATOM 900 N N . TYR A 1 115 ? -1.071 3.385 8.428 1.00 85.12 115 TYR A N 1
ATOM 901 C CA . TYR A 1 115 ? -0.125 3.374 7.323 1.00 85.12 115 TYR A CA 1
ATOM 902 C C . TYR A 1 115 ? -0.833 3.091 6.007 1.00 85.12 115 TYR A C 1
ATOM 904 O O . TYR A 1 115 ? -1.704 2.220 5.947 1.00 85.12 115 TYR A O 1
ATOM 912 N N . HIS A 1 116 ? -0.429 3.784 4.946 1.00 82.31 116 HIS A N 1
ATOM 913 C CA . HIS A 1 116 ? -0.856 3.456 3.594 1.00 82.31 116 HIS A CA 1
ATOM 914 C C . HIS A 1 116 ? 0.127 3.955 2.534 1.00 82.31 116 HIS A C 1
ATOM 916 O O . HIS A 1 116 ? 0.866 4.919 2.744 1.00 82.31 116 HIS A O 1
ATOM 922 N N . PHE A 1 117 ? 0.091 3.336 1.357 1.00 82.31 117 PHE A N 1
ATOM 923 C CA . PHE A 1 117 ? 0.739 3.889 0.174 1.00 82.31 117 PHE A CA 1
ATOM 924 C C . PHE A 1 117 ? -0.208 4.835 -0.568 1.00 82.31 117 PHE A C 1
ATOM 926 O O . PHE A 1 117 ? -1.421 4.640 -0.600 1.00 82.31 117 PHE A O 1
ATOM 933 N N . GLN A 1 118 ? 0.361 5.885 -1.148 1.00 79.19 118 GLN A N 1
ATOM 934 C CA . GLN A 1 118 ? -0.303 6.797 -2.070 1.00 79.19 118 GLN A CA 1
ATOM 935 C C . GLN A 1 118 ? 0.451 6.751 -3.396 1.00 79.19 118 GLN A C 1
ATOM 937 O O . GLN A 1 118 ? 1.673 6.906 -3.400 1.00 79.19 118 GLN A O 1
ATOM 942 N N . PHE A 1 119 ? -0.272 6.576 -4.499 1.00 77.62 119 PHE A N 1
ATOM 943 C CA . PHE A 1 119 ? 0.280 6.569 -5.850 1.00 77.62 119 PHE A CA 1
ATOM 944 C C . PHE A 1 119 ? -0.400 7.639 -6.699 1.00 77.62 119 PHE A C 1
ATOM 946 O O . PHE A 1 119 ? -1.608 7.836 -6.601 1.00 77.62 119 PHE A O 1
ATOM 953 N N . ASP A 1 120 ? 0.381 8.297 -7.549 1.00 73.06 120 ASP A N 1
ATOM 954 C CA . ASP A 1 120 ? -0.135 9.186 -8.583 1.00 73.06 120 ASP A CA 1
ATOM 955 C C . ASP A 1 120 ? -0.323 8.344 -9.856 1.00 73.06 120 ASP A C 1
ATOM 957 O O . ASP A 1 120 ? 0.654 8.014 -10.548 1.00 73.06 120 ASP A O 1
ATOM 961 N N . GLU A 1 121 ? -1.569 7.950 -10.133 1.00 64.81 121 GLU A N 1
ATOM 962 C CA . GLU A 1 121 ? -1.946 7.217 -11.347 1.00 64.81 121 GLU A CA 1
ATOM 963 C C . GLU A 1 121 ? -1.896 8.118 -12.595 1.00 64.81 121 GLU A C 1
ATOM 965 O O . GLU A 1 121 ? -2.047 9.338 -12.528 1.00 64.81 121 GLU A O 1
ATOM 970 N N . ALA A 1 122 ? -1.689 7.509 -13.764 1.00 50.62 122 ALA A N 1
ATOM 971 C CA . ALA A 1 122 ? -1.599 8.204 -15.053 1.00 50.62 122 ALA A CA 1
ATOM 972 C C . ALA A 1 122 ? -2.971 8.610 -15.650 1.00 50.62 122 ALA A C 1
ATOM 974 O O . ALA A 1 122 ? -3.030 9.123 -16.769 1.00 50.62 122 ALA A O 1
ATOM 975 N N . ALA A 1 123 ? -4.084 8.353 -14.949 1.00 41.25 123 ALA A N 1
ATOM 976 C CA . ALA A 1 123 ? -5.441 8.629 -15.428 1.00 41.25 123 ALA A CA 1
ATOM 977 C C . ALA A 1 123 ? -5.852 10.114 -15.248 1.00 41.25 123 ALA A C 1
ATOM 979 O O . ALA A 1 123 ? -5.310 10.800 -14.382 1.00 41.25 123 ALA A O 1
ATOM 980 N N . PRO A 1 124 ? -6.802 10.646 -16.053 1.00 38.25 124 PRO A N 1
ATOM 981 C CA . PRO A 1 124 ? -7.095 12.087 -16.112 1.00 38.25 124 PRO A CA 1
ATOM 982 C C . PRO A 1 124 ? -7.784 12.652 -14.864 1.00 38.25 124 PRO A C 1
ATOM 984 O O . PRO A 1 124 ? -7.716 13.859 -14.627 1.00 38.25 124 PRO A O 1
ATOM 987 N N . ASP A 1 125 ? -8.425 11.795 -14.073 1.00 40.22 125 ASP A N 1
ATOM 988 C CA . ASP A 1 125 ? -9.176 12.192 -12.889 1.00 40.22 125 ASP A CA 1
ATOM 989 C C . ASP A 1 125 ? -8.266 12.026 -11.672 1.00 40.22 125 ASP A C 1
ATOM 991 O O . ASP A 1 125 ? -8.110 10.941 -11.119 1.00 40.22 125 ASP A O 1
ATOM 995 N N . ARG A 1 126 ? -7.588 13.127 -11.333 1.00 41.00 126 ARG A N 1
ATOM 996 C CA . ARG A 1 126 ? -6.575 13.270 -10.276 1.00 41.00 126 ARG A CA 1
ATOM 997 C C . ARG A 1 126 ? -7.156 13.188 -8.859 1.00 41.00 126 ARG A C 1
ATOM 999 O O . ARG A 1 126 ? -6.874 14.055 -8.035 1.00 41.00 126 ARG A O 1
ATOM 1006 N N . ASP A 1 127 ? -7.952 12.170 -8.583 1.00 45.34 127 ASP A N 1
ATOM 1007 C CA . ASP A 1 127 ? -8.218 11.768 -7.210 1.00 45.34 127 ASP A CA 1
ATOM 1008 C C . ASP A 1 127 ? -7.213 10.678 -6.876 1.00 45.34 127 ASP A C 1
ATOM 1010 O O . ASP A 1 127 ? -7.181 9.661 -7.554 1.00 45.34 127 ASP A O 1
ATOM 1014 N N . ASP A 1 128 ? -6.366 10.928 -5.876 1.00 46.50 128 ASP A N 1
ATOM 1015 C CA . ASP A 1 128 ? -5.337 10.030 -5.342 1.00 46.50 128 ASP A CA 1
ATOM 1016 C C . ASP A 1 128 ? -5.857 8.578 -5.210 1.00 46.50 128 ASP A C 1
ATOM 1018 O O . ASP A 1 128 ? -6.399 8.184 -4.171 1.00 46.50 128 ASP A O 1
ATOM 1022 N N . THR A 1 129 ? -5.750 7.784 -6.279 1.00 46.69 129 THR A N 1
ATOM 1023 C CA . THR A 1 129 ? -6.413 6.486 -6.390 1.00 46.69 129 THR A CA 1
ATOM 1024 C C . THR A 1 129 ? -5.556 5.395 -5.773 1.00 46.69 129 THR A C 1
ATOM 1026 O O . THR A 1 129 ? -4.362 5.244 -6.036 1.00 46.69 129 THR A O 1
ATOM 1029 N N . TYR A 1 130 ? -6.197 4.590 -4.928 1.00 52.91 130 TYR A N 1
ATOM 1030 C CA . TYR A 1 130 ? -5.611 3.376 -4.387 1.00 52.91 130 TYR A CA 1
ATOM 1031 C C . TYR A 1 130 ? -5.503 2.317 -5.476 1.00 52.91 130 TYR A C 1
ATOM 1033 O O . TYR A 1 130 ? -6.420 1.529 -5.700 1.00 52.91 130 TYR A O 1
ATOM 1041 N N . GLY A 1 131 ? -4.336 2.307 -6.107 1.00 51.06 131 GLY A N 1
ATOM 1042 C CA . GLY A 1 131 ? -3.538 1.129 -6.412 1.00 51.06 131 GLY A CA 1
ATOM 1043 C C . GLY A 1 131 ? -4.084 0.139 -7.427 1.00 51.06 131 GLY A C 1
ATOM 1044 O O . GLY A 1 131 ? -3.346 -0.743 -7.837 1.00 51.06 131 GLY A O 1
ATOM 1045 N N . GLY A 1 132 ? -5.332 0.243 -7.866 1.00 54.03 132 GLY A N 1
ATOM 1046 C CA . GLY A 1 132 ? -5.945 -0.831 -8.625 1.00 54.03 132 GLY A CA 1
ATOM 1047 C C . GLY A 1 132 ? -5.205 -1.171 -9.915 1.00 54.03 132 GLY A C 1
ATOM 1048 O O . GLY A 1 132 ? -5.060 -2.331 -10.275 1.00 54.03 132 GLY A O 1
ATOM 1049 N N . TYR A 1 133 ? -4.630 -0.172 -10.565 1.00 67.44 133 TYR A N 1
ATOM 1050 C CA . TYR A 1 133 ? -3.959 -0.384 -11.836 1.00 67.44 133 TYR A CA 1
ATOM 1051 C C . TYR A 1 133 ? -2.456 -0.651 -11.713 1.00 67.44 133 TYR A C 1
ATOM 1053 O O . TYR A 1 133 ? -1.785 -0.684 -12.735 1.00 67.44 133 TYR A O 1
ATOM 1061 N N . LEU A 1 134 ? -1.891 -0.829 -10.515 1.00 76.94 134 LEU A N 1
ATOM 1062 C CA . LEU A 1 134 ? -0.433 -0.960 -10.362 1.00 76.94 134 LEU A CA 1
ATOM 1063 C C . LEU A 1 134 ? 0.096 -2.336 -10.777 1.00 76.94 134 LEU A C 1
ATOM 1065 O O . LEU A 1 134 ? 1.188 -2.424 -11.335 1.00 76.94 134 LEU A O 1
ATOM 1069 N N . ALA A 1 135 ? -0.660 -3.391 -10.481 1.00 79.62 135 ALA A N 1
ATOM 1070 C CA . ALA A 1 135 ? -0.254 -4.781 -10.642 1.00 79.62 135 ALA A CA 1
ATOM 1071 C C . ALA A 1 135 ? -1.487 -5.683 -10.850 1.00 79.62 135 ALA A C 1
ATOM 1073 O O . ALA A 1 135 ? -2.613 -5.244 -10.612 1.00 79.62 135 ALA A O 1
ATOM 1074 N N . ASP A 1 136 ? -1.293 -6.923 -11.305 1.00 77.25 136 ASP A N 1
ATOM 1075 C CA . ASP A 1 136 ? -2.371 -7.919 -11.428 1.00 77.25 136 ASP A CA 1
ATOM 1076 C C . ASP A 1 136 ? -3.009 -8.262 -10.078 1.00 77.25 136 ASP A C 1
ATOM 1078 O O . ASP A 1 136 ? -4.223 -8.445 -9.980 1.00 77.25 136 ASP A O 1
ATOM 1082 N N . GLU A 1 137 ? -2.193 -8.323 -9.031 1.00 74.31 137 GLU A N 1
ATOM 1083 C CA . GLU A 1 137 ? -2.638 -8.563 -7.667 1.00 74.31 137 GLU A CA 1
ATOM 1084 C C . GLU A 1 137 ? -1.857 -7.681 -6.693 1.00 74.31 137 GLU A C 1
ATOM 1086 O O . GLU A 1 137 ? -0.660 -7.437 -6.851 1.00 74.31 137 GLU A O 1
ATOM 1091 N N . ILE A 1 138 ? -2.562 -7.191 -5.675 1.00 77.12 138 ILE A N 1
ATOM 1092 C CA . ILE A 1 138 ? -2.005 -6.318 -4.648 1.00 77.12 138 ILE A CA 1
ATOM 1093 C C . ILE A 1 138 ? -2.428 -6.845 -3.293 1.00 77.12 138 ILE A C 1
ATOM 1095 O O . ILE A 1 138 ? -3.621 -6.930 -2.995 1.00 77.12 138 ILE A O 1
ATOM 1099 N N . ILE A 1 139 ? -1.439 -7.166 -2.471 1.00 78.62 139 ILE A N 1
ATOM 1100 C CA . ILE A 1 139 ? -1.632 -7.679 -1.121 1.00 78.62 139 ILE A CA 1
ATOM 1101 C C . ILE A 1 139 ? -1.004 -6.677 -0.161 1.00 78.62 139 ILE A C 1
ATOM 1103 O O . ILE A 1 139 ? 0.149 -6.287 -0.329 1.00 78.62 139 ILE A O 1
ATOM 1107 N N . GLN A 1 140 ? -1.771 -6.249 0.839 1.00 82.19 140 GLN A N 1
ATOM 1108 C CA . GLN A 1 140 ? -1.273 -5.401 1.914 1.00 82.19 140 GLN A CA 1
ATOM 1109 C C . GLN A 1 140 ? -1.374 -6.149 3.239 1.00 82.19 140 GLN A C 1
ATOM 1111 O O . GLN A 1 140 ? -2.459 -6.577 3.633 1.00 82.19 140 GLN A O 1
ATOM 1116 N N . GLU A 1 141 ? -0.257 -6.241 3.947 1.00 84.12 141 GLU A N 1
ATOM 1117 C CA . GLU A 1 141 ? -0.158 -6.909 5.242 1.00 84.12 141 GLU A CA 1
ATOM 1118 C C . GLU A 1 141 ? 0.399 -5.935 6.280 1.00 84.12 141 GLU A C 1
ATOM 1120 O O . GLU A 1 141 ? 1.236 -5.085 5.971 1.00 84.12 141 GLU A O 1
ATOM 1125 N N . GLN A 1 142 ? -0.078 -6.026 7.522 1.00 84.94 142 GLN A N 1
ATOM 1126 C CA . GLN A 1 142 ? 0.553 -5.301 8.622 1.00 84.94 142 GLN A CA 1
ATOM 1127 C C . GLN A 1 142 ? 1.870 -5.982 8.985 1.00 84.94 142 GLN A C 1
ATOM 1129 O O . GLN A 1 142 ? 1.932 -7.206 9.098 1.00 84.94 142 GLN A O 1
ATOM 1134 N N . LEU A 1 143 ? 2.907 -5.179 9.208 1.00 86.81 143 LEU A N 1
ATOM 1135 C CA . LEU A 1 143 ? 4.136 -5.669 9.821 1.00 86.81 143 LEU A CA 1
ATOM 1136 C C . LEU A 1 143 ? 3.892 -5.971 11.306 1.00 86.81 143 LEU A C 1
ATOM 1138 O O . LEU A 1 143 ? 2.884 -5.556 11.886 1.00 86.81 143 LEU A O 1
ATOM 1142 N N . SER A 1 144 ? 4.813 -6.708 11.933 1.00 84.44 144 SER A N 1
ATOM 1143 C CA . SER A 1 144 ? 4.698 -7.036 13.356 1.00 84.44 144 SER A CA 1
ATOM 1144 C C . SER A 1 144 ? 4.567 -5.768 14.207 1.00 84.44 144 SER A C 1
ATOM 1146 O O . SER A 1 144 ? 5.137 -4.724 13.890 1.00 84.44 144 SER A O 1
ATOM 1148 N N . ASN A 1 145 ? 3.842 -5.860 15.324 1.00 74.56 145 ASN A N 1
ATOM 1149 C CA . ASN A 1 145 ? 3.591 -4.705 16.194 1.00 74.56 145 ASN A CA 1
ATOM 1150 C C . ASN A 1 145 ? 4.873 -4.058 16.743 1.00 74.56 145 ASN A C 1
ATOM 1152 O O . ASN A 1 145 ? 4.865 -2.866 17.020 1.00 74.56 145 ASN A O 1
ATOM 1156 N N . GLU A 1 146 ? 5.957 -4.827 16.883 1.00 79.75 146 GLU A N 1
ATOM 1157 C CA . GLU A 1 146 ? 7.265 -4.335 17.339 1.00 79.75 146 GLU A CA 1
ATOM 1158 C C . GLU A 1 146 ? 7.955 -3.439 16.301 1.00 79.75 146 GLU A C 1
ATOM 1160 O O . GLU A 1 146 ? 8.681 -2.518 16.660 1.00 79.75 146 GLU A O 1
ATOM 1165 N N . ILE A 1 147 ? 7.729 -3.714 15.015 1.00 80.75 147 ILE A N 1
ATOM 1166 C CA . ILE A 1 147 ? 8.341 -2.990 13.896 1.00 80.75 147 ILE A CA 1
ATOM 1167 C C . ILE A 1 147 ? 7.420 -1.856 13.430 1.00 80.75 147 ILE A C 1
ATOM 1169 O O . ILE A 1 147 ? 7.900 -0.797 13.034 1.00 80.75 147 ILE A O 1
ATOM 1173 N N . GLY A 1 148 ? 6.102 -2.071 13.493 1.00 84.94 148 GLY A N 1
ATOM 1174 C CA . GLY A 1 148 ? 5.100 -1.160 12.951 1.00 84.94 148 GLY A CA 1
ATOM 1175 C C . GLY A 1 148 ? 5.145 -1.072 11.423 1.00 84.94 148 GLY A C 1
ATOM 1176 O O . GLY A 1 148 ? 6.114 -1.462 10.772 1.00 84.94 148 GLY A O 1
ATOM 1177 N N . GLY A 1 149 ? 4.073 -0.549 10.831 1.00 90.31 149 GLY A N 1
ATOM 1178 C CA . GLY A 1 149 ? 4.012 -0.316 9.391 1.00 90.31 149 GLY A CA 1
ATOM 1179 C C . GLY A 1 149 ? 3.281 -1.395 8.600 1.00 90.31 149 GLY A C 1
ATOM 1180 O O . GLY A 1 149 ? 2.547 -2.224 9.145 1.00 90.31 149 GLY A O 1
ATOM 1181 N N . ILE A 1 150 ? 3.453 -1.346 7.281 1.00 90.31 150 ILE A N 1
ATOM 1182 C CA . ILE A 1 150 ? 2.789 -2.240 6.325 1.00 90.31 150 ILE A CA 1
ATOM 1183 C C . ILE A 1 150 ? 3.766 -2.726 5.262 1.00 90.31 150 ILE A C 1
ATOM 1185 O O . ILE A 1 150 ? 4.677 -1.997 4.874 1.00 90.31 150 ILE A O 1
ATOM 1189 N N . GLN A 1 151 ? 3.518 -3.923 4.744 1.00 92.38 151 GLN A N 1
ATOM 1190 C CA . GLN A 1 151 ? 4.107 -4.417 3.509 1.00 92.38 151 GLN A CA 1
ATOM 1191 C C . GLN A 1 151 ? 3.054 -4.385 2.399 1.00 92.38 151 GLN A C 1
ATOM 1193 O O . GLN A 1 151 ? 1.905 -4.768 2.611 1.00 92.38 151 GLN A O 1
ATOM 1198 N N . LEU A 1 152 ? 3.458 -3.921 1.222 1.00 90.31 152 LEU A N 1
ATOM 1199 C CA . LEU A 1 152 ? 2.696 -3.940 -0.013 1.00 90.31 152 LEU A CA 1
ATOM 1200 C C . LEU A 1 152 ? 3.405 -4.861 -1.007 1.00 90.31 152 LEU A C 1
ATOM 1202 O O . LEU A 1 152 ? 4.496 -4.550 -1.485 1.00 90.31 152 LEU A O 1
ATOM 1206 N N . THR A 1 153 ? 2.768 -5.980 -1.316 1.00 88.94 153 THR A N 1
ATOM 1207 C CA . THR A 1 153 ? 3.199 -6.934 -2.336 1.00 88.94 153 THR A CA 1
ATOM 1208 C C . THR A 1 153 ? 2.413 -6.657 -3.612 1.00 88.94 153 THR A C 1
ATOM 1210 O O . THR A 1 153 ? 1.182 -6.698 -3.611 1.00 88.94 153 THR A O 1
ATOM 1213 N N . LEU A 1 154 ? 3.124 -6.353 -4.691 1.00 88.00 154 LEU A N 1
ATOM 1214 C CA . LEU A 1 154 ? 2.601 -6.066 -6.021 1.00 88.00 154 LEU A CA 1
ATOM 1215 C C . LEU A 1 154 ? 3.006 -7.214 -6.946 1.00 88.00 154 LEU A C 1
ATOM 1217 O O . LEU A 1 154 ? 4.174 -7.319 -7.312 1.00 88.00 154 LEU A O 1
ATOM 1221 N N . ASN A 1 155 ? 2.062 -8.073 -7.319 1.00 85.81 155 ASN A N 1
ATOM 1222 C CA . ASN A 1 155 ? 2.313 -9.212 -8.198 1.00 85.81 155 ASN A CA 1
ATOM 1223 C C . ASN A 1 155 ? 1.871 -8.885 -9.623 1.00 85.81 155 ASN A C 1
ATOM 1225 O O . ASN A 1 155 ? 0.715 -8.519 -9.845 1.00 85.81 155 ASN A O 1
ATOM 1229 N N . GLY A 1 156 ? 2.766 -9.035 -10.595 1.00 86.44 156 GLY A N 1
ATOM 1230 C CA . GLY A 1 156 ? 2.458 -8.740 -11.992 1.00 86.44 156 GLY A CA 1
ATOM 1231 C C . GLY A 1 156 ? 2.361 -7.241 -12.281 1.00 86.44 156 GLY A C 1
ATOM 1232 O O . GLY A 1 156 ? 1.307 -6.756 -12.696 1.00 86.44 156 GLY A O 1
ATOM 1233 N N . MET A 1 157 ? 3.444 -6.497 -12.042 1.00 87.50 157 MET A N 1
ATOM 1234 C CA . MET A 1 157 ? 3.517 -5.045 -12.255 1.00 87.50 157 MET A CA 1
ATOM 1235 C C . MET A 1 157 ? 3.031 -4.629 -13.650 1.00 87.50 157 MET A C 1
ATOM 1237 O O . MET A 1 157 ? 3.380 -5.255 -14.651 1.00 87.50 157 MET A O 1
ATOM 1241 N N . LYS A 1 158 ? 2.249 -3.546 -13.729 1.00 81.94 158 LYS A N 1
ATOM 1242 C CA . LYS A 1 158 ? 1.688 -3.018 -14.982 1.00 81.94 158 LYS A CA 1
ATOM 1243 C C . LYS A 1 158 ? 2.467 -1.822 -15.518 1.00 81.94 158 LYS A C 1
ATOM 1245 O O . LYS A 1 158 ? 2.742 -0.860 -14.798 1.00 81.94 158 LYS A O 1
ATOM 1250 N N . TYR A 1 159 ? 2.729 -1.838 -16.822 1.00 82.38 159 TYR A N 1
ATOM 1251 C CA . TYR A 1 159 ? 3.372 -0.731 -17.525 1.00 82.38 159 TYR A CA 1
ATOM 1252 C C . TYR A 1 159 ? 2.458 0.503 -17.650 1.00 82.38 159 TYR A C 1
ATOM 1254 O O . TYR A 1 159 ? 1.274 0.395 -17.986 1.00 82.38 159 TYR A O 1
ATOM 1262 N N . GLY A 1 160 ? 3.023 1.697 -17.428 1.00 73.62 160 GLY A N 1
ATOM 1263 C CA . GLY A 1 160 ? 2.393 2.979 -17.776 1.00 73.62 160 GLY A CA 1
ATOM 1264 C C . GLY A 1 160 ? 1.160 3.366 -16.951 1.00 73.62 160 GLY A C 1
ATOM 1265 O O . GLY A 1 160 ? 0.355 4.179 -17.404 1.00 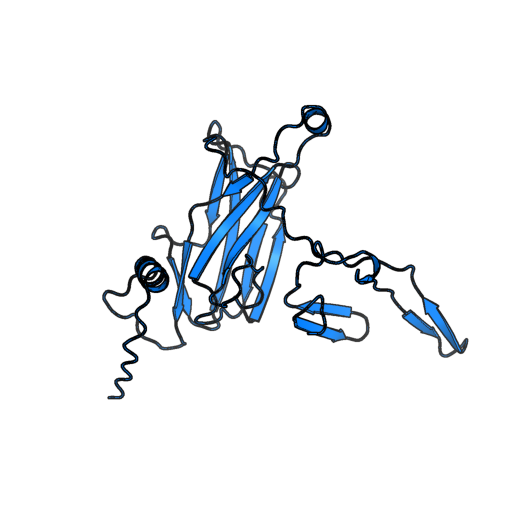73.62 160 GLY A O 1
ATOM 1266 N N . LYS A 1 161 ? 0.970 2.776 -15.764 1.00 74.81 161 LYS A N 1
ATOM 1267 C CA . LYS A 1 161 ? -0.231 2.994 -14.935 1.00 74.81 161 LYS A CA 1
ATOM 1268 C C . LYS A 1 161 ? -0.072 4.051 -13.847 1.00 74.81 161 LYS A C 1
ATOM 1270 O O . LYS A 1 161 ? -1.058 4.669 -13.456 1.00 74.81 161 LYS A O 1
ATOM 1275 N N . TRP A 1 162 ? 1.151 4.295 -13.392 1.00 77.50 162 TRP A N 1
ATOM 1276 C CA . TRP A 1 162 ? 1.466 5.246 -12.328 1.00 77.50 162 TRP A CA 1
ATOM 1277 C C . TRP A 1 162 ? 2.860 5.836 -12.527 1.00 77.50 162 TRP A C 1
ATOM 1279 O O . TRP A 1 162 ? 3.704 5.246 -13.207 1.00 77.50 162 TRP A O 1
ATOM 1289 N N . HIS A 1 163 ? 3.100 7.000 -11.927 1.00 78.38 163 HIS A N 1
ATOM 1290 C CA . HIS A 1 163 ? 4.337 7.759 -12.141 1.00 78.38 163 HIS A CA 1
ATOM 1291 C C . HIS A 1 163 ? 5.210 7.866 -10.896 1.00 78.38 163 HIS A C 1
ATOM 1293 O O . HIS A 1 163 ? 6.439 7.808 -10.977 1.00 78.38 163 HIS A O 1
ATOM 1299 N N . ARG A 1 164 ? 4.583 8.049 -9.736 1.00 83.38 164 ARG A N 1
ATOM 1300 C CA . ARG A 1 164 ? 5.274 8.139 -8.454 1.00 83.38 164 ARG A CA 1
ATOM 1301 C C . ARG A 1 164 ? 4.392 7.620 -7.336 1.00 83.38 164 ARG A C 1
ATOM 1303 O O . ARG A 1 164 ? 3.171 7.676 -7.432 1.00 83.38 164 ARG A O 1
ATOM 1310 N N . GLY A 1 165 ? 5.029 7.131 -6.288 1.00 84.31 165 GLY A N 1
ATOM 1311 C CA . GLY A 1 165 ? 4.376 6.678 -5.075 1.00 84.31 165 GLY A CA 1
ATOM 1312 C C . GLY A 1 165 ? 5.084 7.235 -3.854 1.00 84.31 165 GLY A C 1
ATOM 1313 O O . GLY A 1 165 ? 6.221 7.701 -3.930 1.00 84.31 165 GLY A O 1
ATOM 1314 N N . ARG A 1 166 ? 4.405 7.228 -2.718 1.00 86.94 166 ARG A N 1
ATOM 1315 C CA . ARG A 1 166 ? 4.983 7.550 -1.414 1.00 86.94 166 ARG A CA 1
ATOM 1316 C C . ARG A 1 166 ? 4.236 6.795 -0.333 1.00 86.94 166 ARG A C 1
ATOM 1318 O O . ARG A 1 166 ? 3.072 6.443 -0.519 1.00 86.94 166 ARG A O 1
ATOM 1325 N N . CYS A 1 167 ? 4.873 6.613 0.812 1.00 87.75 167 CYS A N 1
ATOM 1326 C CA . CYS A 1 167 ? 4.131 6.231 1.994 1.00 87.75 167 CYS A CA 1
ATOM 1327 C C . CYS A 1 167 ? 3.566 7.450 2.721 1.00 87.75 167 CYS A C 1
ATOM 1329 O O . CYS A 1 167 ? 4.187 8.517 2.778 1.00 87.75 167 CYS A O 1
ATOM 1331 N N . VAL A 1 168 ? 2.385 7.261 3.294 1.00 84.56 168 VAL A N 1
ATOM 1332 C CA . VAL A 1 168 ? 1.684 8.195 4.154 1.00 84.56 168 VAL A CA 1
ATOM 1333 C C . VAL A 1 168 ? 1.389 7.522 5.493 1.00 84.56 168 VAL A C 1
ATOM 1335 O O . VAL A 1 168 ? 0.907 6.390 5.550 1.00 84.56 168 VAL A O 1
ATOM 1338 N N . VAL A 1 169 ? 1.659 8.254 6.569 1.00 85.88 169 VAL A N 1
ATOM 1339 C CA . VAL A 1 169 ? 1.450 7.815 7.948 1.00 85.88 169 VAL A CA 1
ATOM 1340 C C . VAL A 1 169 ? 0.607 8.849 8.669 1.00 85.88 169 VAL A C 1
ATOM 1342 O O . VAL A 1 169 ? 0.960 10.029 8.716 1.00 85.88 169 VAL A O 1
ATOM 1345 N N . THR A 1 170 ? -0.506 8.403 9.235 1.00 83.88 170 THR A N 1
ATOM 1346 C CA . THR A 1 170 ? -1.447 9.243 9.977 1.00 83.88 170 THR A CA 1
ATOM 1347 C C . THR A 1 170 ? -1.464 8.803 11.428 1.00 83.88 170 THR A C 1
ATOM 1349 O O . THR A 1 170 ? -1.820 7.661 11.713 1.00 83.88 170 THR A O 1
ATOM 1352 N N . LEU A 1 171 ? -1.097 9.693 12.351 1.00 83.31 171 LEU A N 1
ATOM 1353 C CA . LEU A 1 171 ? -1.119 9.365 13.776 1.00 83.31 171 LEU A CA 1
ATOM 1354 C C . LEU A 1 171 ? -2.561 9.253 14.281 1.00 83.31 171 LEU A C 1
ATOM 1356 O O . LEU A 1 171 ? -3.413 10.093 13.975 1.00 83.31 171 LEU A O 1
ATOM 1360 N N . ILE A 1 172 ? -2.827 8.218 15.073 1.00 81.25 172 ILE A N 1
ATOM 1361 C CA . ILE A 1 172 ? -4.109 8.008 15.739 1.00 81.25 172 ILE A CA 1
ATOM 1362 C C . ILE A 1 172 ? -4.168 8.965 16.933 1.00 81.25 172 ILE A C 1
ATOM 1364 O O . ILE A 1 172 ? -3.362 8.876 17.857 1.00 81.25 172 ILE A O 1
ATOM 1368 N N . GLN A 1 173 ? -5.128 9.892 16.922 1.00 69.25 173 GLN A N 1
ATOM 1369 C CA . GLN A 1 173 ? -5.352 10.791 18.056 1.00 69.25 173 GLN A CA 1
ATOM 1370 C C . GLN A 1 173 ? -5.854 10.002 19.267 1.00 69.25 173 GLN A C 1
ATOM 1372 O O . GLN A 1 173 ? -6.863 9.293 19.176 1.00 69.25 173 GLN A O 1
ATOM 1377 N N . LYS A 1 174 ? -5.181 10.164 20.409 1.00 65.69 174 LYS A N 1
ATOM 1378 C CA . LYS A 1 174 ? -5.671 9.654 21.694 1.00 65.69 174 LYS A CA 1
ATOM 1379 C C . LYS A 1 174 ? -6.843 10.522 22.153 1.00 65.69 174 LYS A C 1
ATOM 1381 O O . LYS A 1 174 ? -6.911 11.704 21.828 1.00 65.69 174 LYS A O 1
ATOM 1386 N N . ASP A 1 175 ? -7.784 9.945 22.900 1.00 58.06 175 ASP A N 1
ATOM 1387 C CA . ASP A 1 175 ? -9.048 10.617 23.247 1.00 58.06 175 ASP A CA 1
ATOM 1388 C C . ASP A 1 175 ? -8.864 11.948 24.000 1.00 58.06 175 ASP A C 1
ATOM 1390 O O . ASP A 1 175 ? -9.682 12.849 23.841 1.00 58.06 175 ASP A O 1
ATOM 1394 N N . TYR A 1 176 ? -7.755 12.113 24.728 1.00 52.94 176 TYR A N 1
ATOM 1395 C CA . TYR A 1 176 ? -7.379 13.370 25.385 1.00 52.94 176 TYR A CA 1
ATOM 1396 C C . TYR A 1 176 ? -7.119 14.524 24.393 1.00 52.94 176 TYR A C 1
ATOM 1398 O O . TYR A 1 176 ? -7.500 15.664 24.645 1.00 52.94 176 TYR A O 1
ATOM 1406 N N . ASP A 1 177 ? -6.546 14.235 23.220 1.00 53.75 177 ASP A N 1
ATOM 1407 C CA . ASP A 1 177 ? -6.193 15.251 22.216 1.00 53.75 177 ASP A CA 1
ATOM 1408 C C . ASP A 1 177 ? -7.406 15.701 21.382 1.00 53.75 177 ASP A C 1
ATOM 1410 O O . ASP A 1 177 ? -7.394 16.773 20.769 1.00 53.75 177 ASP A O 1
ATOM 1414 N N . LYS A 1 178 ? -8.494 14.912 21.387 1.00 54.59 178 LYS A N 1
ATOM 1415 C CA . LYS A 1 178 ? -9.757 15.260 20.712 1.00 54.59 178 LYS A CA 1
ATOM 1416 C C . LYS A 1 178 ? -10.463 16.435 21.387 1.00 54.59 178 LYS A C 1
ATOM 1418 O O . LYS A 1 178 ? -11.081 17.246 20.697 1.00 54.59 178 LYS A O 1
ATOM 1423 N N . GLU A 1 179 ? -10.347 16.556 22.711 1.00 57.59 179 GLU A N 1
ATOM 1424 C CA . GLU A 1 179 ? -10.868 17.710 23.458 1.00 57.59 179 GLU A CA 1
ATOM 1425 C C . GLU A 1 179 ? -10.080 18.994 23.145 1.00 57.59 179 GLU A C 1
ATOM 1427 O O . GLU A 1 179 ? -10.652 20.085 23.121 1.00 57.59 179 GLU A O 1
ATOM 1432 N N . LEU A 1 180 ? -8.791 18.859 22.810 1.00 58.69 180 LEU A N 1
ATOM 1433 C CA . LEU A 1 180 ? -7.879 19.962 22.487 1.00 58.69 180 LEU A CA 1
ATOM 1434 C C . LEU A 1 180 ? -7.980 20.464 21.032 1.00 58.69 180 LEU A C 1
ATOM 1436 O O . LEU A 1 180 ? -7.319 21.442 20.683 1.00 58.69 180 LEU A O 1
ATOM 1440 N N . LYS A 1 181 ? -8.832 19.860 20.187 1.00 57.66 181 LYS A N 1
ATOM 1441 C CA . LYS A 1 181 ? -8.986 20.189 18.751 1.00 57.66 181 LYS A CA 1
ATOM 1442 C C . LYS A 1 181 ? -7.652 20.258 17.987 1.00 57.66 181 LYS A C 1
ATOM 1444 O O . LYS A 1 181 ? -7.530 21.041 17.040 1.00 57.66 181 LYS A O 1
ATOM 1449 N N . GLU A 1 182 ? -6.645 19.468 18.365 1.00 60.44 182 GLU A N 1
ATOM 1450 C CA . GLU A 1 182 ? -5.424 19.422 17.561 1.00 60.44 182 GLU A CA 1
ATOM 1451 C C . GLU A 1 182 ? -5.727 18.814 16.180 1.00 60.44 182 GLU A C 1
ATOM 1453 O O . GLU A 1 182 ? -6.510 17.862 16.073 1.00 60.44 182 GLU A O 1
ATOM 1458 N N . PRO A 1 183 ? -5.146 19.350 15.091 1.00 62.94 183 PRO A N 1
ATOM 1459 C CA . PRO A 1 183 ? -5.320 18.767 13.769 1.00 62.94 183 PRO A CA 1
ATOM 1460 C C . PRO A 1 183 ? -4.680 17.375 13.708 1.00 62.94 183 PRO A C 1
ATOM 1462 O O . PRO A 1 183 ? -3.646 17.119 14.329 1.00 62.94 183 PRO A O 1
ATOM 1465 N N . ILE A 1 184 ? -5.275 16.473 12.925 1.00 70.12 184 ILE A N 1
ATOM 1466 C CA . ILE A 1 184 ? -4.698 15.153 12.644 1.00 70.12 184 ILE A CA 1
ATOM 1467 C C . ILE A 1 184 ? -3.309 15.350 12.019 1.00 70.12 184 ILE A C 1
ATOM 1469 O O . ILE A 1 184 ? -3.160 16.066 11.024 1.00 70.12 184 ILE A O 1
ATOM 1473 N N . LYS A 1 185 ? -2.284 14.726 12.613 1.00 78.00 185 LYS A N 1
ATOM 1474 C CA . LYS A 1 185 ? -0.899 14.821 12.134 1.00 78.00 185 LYS A CA 1
ATOM 1475 C C . LYS A 1 185 ? -0.635 13.739 11.091 1.00 78.00 185 LYS A C 1
ATOM 1477 O O . LYS A 1 185 ? -0.821 12.549 11.351 1.00 78.00 185 LYS A O 1
ATOM 1482 N N . ARG A 1 186 ? -0.184 14.179 9.916 1.00 80.31 186 ARG A N 1
ATOM 1483 C CA . ARG A 1 186 ? 0.119 13.341 8.755 1.00 80.31 186 ARG A CA 1
ATOM 1484 C C . ARG A 1 186 ? 1.565 13.557 8.319 1.00 80.31 186 ARG A C 1
ATOM 1486 O O . ARG A 1 186 ? 1.989 14.694 8.108 1.00 80.31 186 ARG A O 1
ATOM 1493 N N . TYR A 1 187 ? 2.281 12.458 8.129 1.00 84.88 187 TYR A N 1
ATOM 1494 C CA . TYR A 1 187 ? 3.673 12.417 7.696 1.00 84.88 187 TYR A CA 1
ATOM 1495 C C . TYR A 1 187 ? 3.784 11.632 6.396 1.00 84.88 187 TYR A C 1
ATOM 1497 O O . TYR A 1 187 ? 3.005 10.714 6.139 1.00 84.88 187 TYR A O 1
ATOM 1505 N N . THR A 1 188 ? 4.738 12.002 5.548 1.00 85.25 188 THR A N 1
ATOM 1506 C CA . THR A 1 188 ? 4.912 11.361 4.244 1.00 85.25 188 THR A CA 1
ATOM 1507 C C . THR A 1 188 ? 6.374 11.094 3.959 1.00 85.25 188 THR A C 1
ATOM 1509 O O . THR A 1 188 ? 7.218 11.944 4.248 1.00 85.25 188 THR A O 1
ATOM 1512 N N . SER A 1 189 ? 6.664 9.968 3.315 1.00 87.38 189 SER A N 1
ATOM 1513 C CA . SER A 1 189 ? 7.989 9.731 2.753 1.00 87.38 189 SER A CA 1
ATOM 1514 C C . SER A 1 189 ? 8.261 10.695 1.594 1.00 87.38 189 SER A C 1
ATOM 1516 O O . SER A 1 189 ? 7.356 11.341 1.048 1.00 87.38 189 SER A O 1
ATOM 1518 N N . LYS A 1 190 ? 9.520 10.738 1.146 1.00 86.44 190 LYS A N 1
ATOM 1519 C CA . LYS A 1 190 ? 9.820 11.243 -0.199 1.00 86.44 190 LYS A CA 1
ATOM 1520 C C . LYS A 1 190 ? 9.076 10.393 -1.232 1.00 86.44 190 LYS A C 1
ATOM 1522 O O . LYS A 1 190 ? 8.817 9.211 -0.998 1.00 86.44 190 LYS A O 1
ATOM 1527 N N . TYR A 1 191 ? 8.764 10.999 -2.373 1.00 85.69 191 TYR A N 1
ATOM 1528 C CA . TYR A 1 191 ? 8.290 10.234 -3.518 1.00 85.69 191 TYR A CA 1
ATOM 1529 C C . TYR A 1 191 ? 9.388 9.295 -4.020 1.00 85.69 191 TYR A C 1
ATOM 1531 O O . TYR A 1 191 ? 10.558 9.679 -4.080 1.00 85.69 191 TYR A O 1
ATOM 1539 N N . PHE A 1 192 ? 8.979 8.093 -4.406 1.00 89.00 192 PHE A N 1
ATOM 1540 C CA . PHE A 1 192 ? 9.707 7.211 -5.304 1.00 89.00 192 PHE A CA 1
ATOM 1541 C C . PHE A 1 192 ? 9.024 7.211 -6.674 1.00 89.00 192 PHE A C 1
ATOM 1543 O O . PHE A 1 192 ? 7.838 7.524 -6.782 1.00 89.00 192 PHE A O 1
ATOM 1550 N N . TRP A 1 193 ? 9.769 6.888 -7.724 1.00 88.62 193 TRP A N 1
ATOM 1551 C CA . TRP A 1 193 ? 9.312 6.991 -9.111 1.00 88.62 193 TRP A CA 1
ATOM 1552 C C . TRP A 1 193 ? 9.209 5.626 -9.779 1.00 88.62 193 TRP A C 1
ATOM 1554 O O . TRP A 1 193 ? 9.970 4.718 -9.460 1.00 88.62 193 TRP A O 1
ATOM 1564 N N . SER A 1 194 ? 8.271 5.520 -10.714 1.00 87.44 194 SER A N 1
ATOM 1565 C CA . SER A 1 194 ? 8.037 4.340 -11.542 1.00 87.44 194 SER A CA 1
ATOM 1566 C C . SER A 1 194 ? 8.958 4.332 -12.763 1.00 87.44 194 SER A C 1
ATOM 1568 O O . SER A 1 194 ? 9.010 5.318 -13.499 1.00 87.44 194 SER A O 1
ATOM 1570 N N . ASP A 1 195 ? 9.652 3.220 -12.991 1.00 88.56 195 ASP A N 1
ATOM 1571 C CA . ASP A 1 195 ? 10.378 2.892 -14.224 1.00 88.56 195 ASP A CA 1
ATOM 1572 C C . ASP A 1 195 ? 10.044 1.448 -14.624 1.00 88.56 195 ASP A C 1
ATOM 1574 O O . ASP A 1 195 ? 10.902 0.565 -14.674 1.00 88.56 195 ASP A O 1
ATOM 1578 N N . ILE A 1 196 ? 8.748 1.197 -14.822 1.00 87.31 196 ILE A N 1
ATOM 1579 C CA . ILE A 1 196 ? 8.253 -0.090 -15.312 1.00 87.31 196 ILE A CA 1
ATOM 1580 C C . ILE A 1 196 ? 8.382 -0.114 -16.829 1.00 87.31 196 ILE A C 1
ATOM 1582 O O . ILE A 1 196 ? 7.942 0.824 -17.494 1.00 87.31 196 ILE A O 1
ATOM 1586 N N . ARG A 1 197 ? 8.966 -1.182 -17.369 1.00 86.00 197 ARG A N 1
ATOM 1587 C CA . ARG A 1 197 ? 9.251 -1.340 -18.806 1.00 86.00 197 ARG A CA 1
ATOM 1588 C C . ARG A 1 197 ? 8.466 -2.502 -19.384 1.00 86.00 197 ARG A C 1
ATOM 1590 O O . ARG A 1 197 ? 8.117 -3.421 -18.643 1.00 86.00 197 ARG A O 1
ATOM 1597 N N . HIS A 1 198 ? 8.205 -2.501 -20.688 1.00 84.31 198 HIS A N 1
ATOM 1598 C CA . HIS A 1 198 ? 7.682 -3.720 -21.295 1.00 84.31 198 HIS A CA 1
ATOM 1599 C C . HIS A 1 198 ? 8.734 -4.826 -21.242 1.00 84.31 198 HIS A C 1
ATOM 1601 O O . HIS A 1 198 ? 9.944 -4.586 -21.272 1.00 84.31 198 HIS A O 1
ATOM 1607 N N . LYS A 1 199 ? 8.254 -6.064 -21.180 1.00 77.88 199 LYS A N 1
ATOM 1608 C CA . LYS A 1 199 ? 9.115 -7.241 -21.149 1.00 77.88 199 LYS A CA 1
ATOM 1609 C C . LYS A 1 199 ? 10.039 -7.273 -22.371 1.00 77.88 199 LYS A C 1
ATOM 1611 O O . LYS A 1 199 ? 9.565 -7.291 -23.507 1.00 77.88 199 LYS A O 1
ATOM 1616 N N . GLY A 1 200 ? 11.348 -7.320 -22.129 1.00 71.62 200 GLY A N 1
ATOM 1617 C CA . GLY A 1 200 ? 12.370 -7.338 -23.180 1.00 71.62 200 GLY A CA 1
ATOM 1618 C C . GLY A 1 200 ? 12.744 -5.972 -23.772 1.00 71.62 200 GLY A C 1
ATOM 1619 O O . GLY A 1 200 ? 13.536 -5.933 -24.714 1.00 71.62 200 GLY A O 1
ATOM 1620 N N . GLU A 1 201 ? 12.228 -4.856 -23.243 1.00 74.00 201 GLU A N 1
ATOM 1621 C CA . GLU A 1 201 ? 12.716 -3.523 -23.610 1.00 74.00 201 GLU A CA 1
ATOM 1622 C C . GLU A 1 201 ? 14.079 -3.230 -22.970 1.00 74.00 201 GLU A C 1
ATOM 1624 O O . GLU A 1 201 ? 14.278 -3.345 -21.759 1.00 74.00 201 GLU A O 1
ATOM 1629 N N . VAL A 1 202 ? 15.034 -2.798 -23.796 1.00 65.19 202 VAL A N 1
ATOM 1630 C CA . VAL A 1 202 ? 16.358 -2.375 -23.330 1.00 65.19 202 VAL A CA 1
ATOM 1631 C C . VAL A 1 202 ? 16.256 -0.993 -22.687 1.00 65.19 202 VAL A C 1
ATOM 1633 O O . VAL A 1 202 ? 15.604 -0.093 -23.217 1.00 65.19 202 VAL A O 1
ATOM 1636 N N . GLN A 1 203 ? 16.939 -0.807 -21.555 1.00 62.69 203 GLN A N 1
ATOM 1637 C CA . GLN A 1 203 ? 17.030 0.487 -20.885 1.00 62.69 203 GLN A CA 1
ATOM 1638 C C . GLN A 1 203 ? 17.625 1.538 -21.830 1.00 62.69 203 GLN A C 1
ATOM 1640 O O . GLN A 1 203 ? 18.770 1.415 -22.263 1.00 62.69 203 GLN A O 1
ATOM 1645 N N . LEU A 1 204 ? 16.857 2.583 -22.136 1.00 58.78 204 LEU A N 1
ATOM 1646 C CA . LEU A 1 204 ? 17.345 3.689 -22.954 1.00 58.78 204 LEU A CA 1
ATOM 1647 C C . LEU A 1 204 ? 18.379 4.504 -22.163 1.00 58.78 204 LEU A C 1
ATOM 1649 O O . LEU A 1 204 ? 18.084 5.019 -21.080 1.00 58.78 204 LEU A O 1
ATOM 1653 N N . GLU A 1 205 ? 19.588 4.650 -22.709 1.00 54.66 205 GLU A N 1
ATOM 1654 C CA . GLU A 1 205 ? 20.608 5.527 -22.131 1.00 54.66 205 GLU A CA 1
ATOM 1655 C C . GLU A 1 205 ? 20.107 6.981 -22.087 1.00 54.66 205 GLU A C 1
ATOM 1657 O O . GLU A 1 205 ? 19.597 7.520 -23.069 1.00 54.66 205 GLU A O 1
ATOM 1662 N N . GLY A 1 206 ? 20.242 7.627 -20.924 1.00 59.22 206 GLY A N 1
ATOM 1663 C CA . GLY A 1 206 ? 19.798 9.010 -20.708 1.00 59.22 206 GLY A CA 1
ATOM 1664 C C . GLY A 1 206 ? 18.325 9.177 -20.311 1.00 59.22 206 GLY A C 1
ATOM 1665 O O . GLY A 1 206 ? 17.884 10.312 -20.117 1.00 59.22 206 GLY A O 1
ATOM 1666 N N . PHE A 1 207 ? 17.569 8.086 -20.146 1.00 63.66 207 PHE A N 1
ATOM 1667 C CA . PHE A 1 207 ? 16.213 8.131 -19.597 1.00 63.66 207 PHE A CA 1
ATOM 1668 C C . PHE A 1 207 ? 16.226 8.446 -18.090 1.00 63.66 207 PHE A C 1
ATOM 1670 O O . PHE A 1 207 ? 16.865 7.747 -17.305 1.00 63.66 207 PHE A O 1
ATOM 1677 N N . ASP A 1 208 ? 15.509 9.499 -17.681 1.00 73.38 208 ASP A N 1
ATOM 1678 C CA . ASP A 1 208 ? 15.321 9.877 -16.275 1.00 73.38 208 ASP A CA 1
ATOM 1679 C C . ASP A 1 208 ? 13.815 9.961 -15.956 1.00 73.38 208 ASP A C 1
ATOM 1681 O O . ASP A 1 208 ? 13.167 10.961 -16.305 1.00 73.38 208 ASP A O 1
ATOM 1685 N N . PRO A 1 209 ? 13.249 8.948 -15.271 1.00 70.94 209 PRO A N 1
ATOM 1686 C CA . PRO A 1 209 ? 11.834 8.909 -14.894 1.00 70.94 209 PRO A CA 1
ATOM 1687 C C . PRO A 1 209 ? 11.382 10.146 -14.110 1.00 70.94 209 PRO A C 1
ATOM 1689 O O . PRO A 1 209 ? 10.237 10.588 -14.218 1.00 70.94 209 PRO A O 1
ATOM 1692 N N . LYS A 1 210 ? 12.291 10.763 -13.344 1.00 72.38 210 LYS A N 1
ATOM 1693 C CA . LYS A 1 210 ? 11.972 11.934 -12.521 1.00 72.38 210 LYS A CA 1
ATOM 1694 C C . LYS A 1 210 ? 11.726 13.184 -13.361 1.00 72.38 210 LYS A C 1
ATOM 1696 O O . LYS A 1 210 ? 11.016 14.081 -12.911 1.00 72.38 210 LYS A O 1
ATOM 1701 N N . LYS A 1 211 ? 12.302 13.259 -14.569 1.00 66.31 211 LYS A N 1
ATOM 1702 C CA . LYS A 1 211 ? 12.199 14.420 -15.470 1.00 66.31 211 LYS A CA 1
ATOM 1703 C C . LYS A 1 211 ? 10.987 14.371 -16.399 1.00 66.31 211 LYS A C 1
ATOM 1705 O O . LYS A 1 211 ? 10.508 15.435 -16.783 1.00 66.31 211 LYS A O 1
ATOM 1710 N N . GLN A 1 212 ? 10.453 13.187 -16.721 1.00 60.62 212 GLN A N 1
ATOM 1711 C CA . GLN A 1 212 ? 9.277 13.057 -17.598 1.00 60.62 212 GLN A CA 1
ATOM 1712 C C . GLN A 1 212 ? 8.034 13.770 -17.041 1.00 60.62 212 GLN A C 1
ATOM 1714 O O . GLN A 1 212 ? 7.300 14.415 -17.788 1.00 60.62 212 GLN A O 1
ATOM 1719 N N . ILE A 1 213 ? 7.814 13.720 -15.725 1.00 50.84 213 ILE A N 1
ATOM 1720 C CA . ILE A 1 213 ? 6.629 14.315 -15.085 1.00 50.84 213 ILE A CA 1
ATOM 1721 C C . ILE A 1 213 ? 6.654 15.849 -15.167 1.00 50.84 213 ILE A C 1
ATOM 1723 O O . ILE A 1 213 ? 5.614 16.474 -15.382 1.00 50.84 213 ILE A O 1
ATOM 1727 N N . THR A 1 214 ? 7.838 16.463 -15.068 1.00 45.38 214 THR A N 1
ATOM 1728 C CA . THR A 1 214 ? 8.003 17.916 -15.234 1.00 45.38 214 THR A CA 1
ATOM 1729 C C . THR A 1 214 ? 7.533 18.367 -16.620 1.00 45.38 214 THR A C 1
ATOM 1731 O O . THR A 1 214 ? 6.921 19.423 -16.751 1.00 45.38 214 THR A O 1
ATOM 1734 N N . THR A 1 215 ? 7.739 17.540 -17.650 1.00 42.75 215 THR A N 1
ATOM 1735 C CA . THR A 1 215 ? 7.255 17.796 -19.015 1.00 42.75 215 THR A CA 1
ATOM 1736 C C . THR A 1 215 ? 5.741 17.580 -19.153 1.00 42.75 215 THR A C 1
ATOM 1738 O O . THR A 1 215 ? 5.092 18.300 -19.910 1.00 42.75 215 THR A O 1
ATOM 1741 N N . ILE A 1 216 ? 5.140 16.660 -18.388 1.00 42.34 216 ILE A N 1
ATOM 1742 C CA . ILE A 1 216 ? 3.680 16.434 -18.367 1.00 42.34 216 ILE A CA 1
ATOM 1743 C C . ILE A 1 216 ? 2.937 17.640 -17.756 1.00 42.34 216 ILE A C 1
ATOM 1745 O O . ILE A 1 216 ? 1.857 17.996 -18.224 1.00 42.34 216 ILE A O 1
ATOM 1749 N N . GLN A 1 217 ? 3.533 18.338 -16.781 1.00 39.38 217 GLN A N 1
ATOM 1750 C CA . GLN A 1 217 ? 2.974 19.574 -16.203 1.00 39.38 217 GLN A CA 1
ATOM 1751 C C . GLN A 1 217 ? 3.146 20.836 -17.083 1.00 39.38 217 GLN A C 1
ATOM 1753 O O . GLN A 1 217 ? 2.699 21.910 -16.686 1.00 39.38 217 GLN A O 1
ATOM 1758 N N . GLY A 1 218 ? 3.727 20.715 -18.285 1.00 40.34 218 GLY A N 1
ATOM 1759 C CA . GLY A 1 218 ? 3.893 21.804 -19.264 1.00 40.34 218 GLY A CA 1
ATOM 1760 C C . GLY A 1 218 ? 3.692 21.388 -20.731 1.00 40.34 218 GLY A C 1
ATOM 1761 O O . GLY A 1 218 ? 4.192 22.074 -21.612 1.00 40.34 218 GLY A O 1
ATOM 1762 N N . ILE A 1 219 ? 3.007 20.260 -20.965 1.00 34.59 219 ILE A N 1
ATOM 1763 C CA . ILE A 1 219 ? 2.716 19.555 -22.232 1.00 34.59 219 ILE A CA 1
ATOM 1764 C C . ILE A 1 219 ? 3.732 19.751 -23.374 1.00 34.59 219 ILE A C 1
ATOM 1766 O O . ILE A 1 219 ? 3.718 20.739 -24.106 1.00 34.59 219 ILE A O 1
ATOM 1770 N N . THR A 1 220 ? 4.435 18.672 -23.722 1.00 26.81 220 THR A N 1
ATOM 1771 C CA . THR A 1 220 ? 4.585 18.305 -25.140 1.00 26.81 220 THR A CA 1
ATOM 1772 C C . THR A 1 220 ? 4.492 16.789 -25.293 1.00 26.81 220 THR A C 1
ATOM 1774 O O . THR A 1 220 ? 5.372 16.051 -24.859 1.00 26.81 220 THR A O 1
ATOM 1777 N N . TYR A 1 221 ? 3.414 16.330 -25.932 1.00 37.03 221 TYR A N 1
ATOM 1778 C CA . TYR A 1 221 ? 3.365 15.022 -26.579 1.00 37.03 221 TYR A CA 1
ATOM 1779 C C . TYR A 1 221 ? 4.195 15.107 -27.861 1.00 37.03 221 TYR A C 1
ATOM 1781 O O . TYR A 1 221 ? 3.898 15.929 -28.726 1.00 37.03 221 TYR A O 1
ATOM 1789 N N . GLY A 1 222 ? 5.222 14.268 -28.002 1.00 28.19 222 GLY A N 1
ATOM 1790 C CA . GLY A 1 222 ? 5.943 14.170 -29.270 1.00 28.19 222 GLY A CA 1
ATOM 1791 C C . GLY A 1 222 ? 7.340 13.572 -29.185 1.00 28.19 222 GLY A C 1
ATOM 1792 O O . GLY A 1 222 ? 8.322 14.302 -29.247 1.00 28.19 222 GLY A O 1
ATOM 1793 N N . LYS A 1 223 ? 7.420 12.241 -29.133 1.00 27.53 223 LYS A N 1
ATOM 1794 C CA . LYS A 1 223 ? 8.079 11.426 -30.169 1.00 27.53 223 LYS A CA 1
ATOM 1795 C C . LYS A 1 223 ? 7.894 9.954 -29.816 1.00 27.53 223 LYS A C 1
ATOM 1797 O O . LYS A 1 223 ? 8.708 9.343 -29.139 1.00 27.53 223 LYS A O 1
ATOM 1802 N N . ILE A 1 224 ? 6.798 9.399 -30.323 1.00 36.22 224 ILE A N 1
ATOM 1803 C CA . ILE A 1 224 ? 6.772 7.991 -30.700 1.00 36.22 224 ILE A CA 1
ATOM 1804 C C . ILE A 1 224 ? 7.841 7.855 -31.787 1.00 36.22 224 ILE A C 1
ATOM 1806 O O . ILE A 1 224 ? 7.679 8.398 -32.880 1.00 36.22 224 ILE A O 1
ATOM 1810 N N . LEU A 1 225 ? 8.951 7.196 -31.474 1.00 25.09 225 LEU A N 1
ATOM 1811 C CA . LEU A 1 225 ? 9.890 6.723 -32.478 1.00 25.09 225 LEU A CA 1
ATOM 1812 C C . LEU A 1 225 ? 9.948 5.204 -32.344 1.00 25.09 225 LEU A C 1
ATOM 1814 O O . LEU A 1 225 ? 10.778 4.660 -31.625 1.00 25.09 225 LEU A O 1
ATOM 1818 N N . TYR A 1 226 ? 9.027 4.527 -33.029 1.00 26.83 226 TYR A N 1
ATOM 1819 C CA . TYR A 1 226 ? 9.257 3.141 -33.411 1.00 26.83 226 TYR A CA 1
ATOM 1820 C C . TYR A 1 226 ? 10.453 3.146 -34.366 1.00 26.83 226 TYR A C 1
ATOM 1822 O O . TYR A 1 226 ? 10.333 3.616 -35.497 1.00 26.83 226 TYR A O 1
ATOM 1830 N N . ILE A 1 227 ? 11.607 2.657 -33.917 1.00 23.86 227 ILE A N 1
ATOM 1831 C CA . ILE A 1 227 ? 12.632 2.161 -34.832 1.00 23.86 227 ILE A CA 1
ATOM 1832 C C . ILE A 1 227 ? 12.528 0.641 -34.767 1.00 23.86 227 ILE A C 1
ATOM 1834 O O . ILE A 1 227 ? 13.047 0.012 -33.852 1.00 23.86 227 ILE A O 1
ATOM 1838 N N . PHE A 1 228 ? 11.819 0.067 -35.736 1.00 24.72 228 PHE A N 1
ATOM 1839 C CA . PHE A 1 228 ? 12.091 -1.303 -36.147 1.00 24.72 228 PHE A CA 1
ATOM 1840 C C . PHE A 1 228 ? 13.374 -1.258 -36.982 1.00 24.72 228 PHE A C 1
ATOM 1842 O O . PHE A 1 228 ? 13.438 -0.490 -37.947 1.00 24.72 228 PHE A O 1
ATOM 1849 N N . ILE A 1 229 ? 14.381 -2.041 -36.596 1.00 32.25 229 ILE A N 1
ATOM 1850 C CA . ILE A 1 229 ? 15.470 -2.456 -37.489 1.00 32.25 229 ILE A CA 1
ATOM 1851 C C . ILE A 1 229 ? 15.313 -3.955 -37.699 1.00 32.25 229 ILE A C 1
ATOM 1853 O O . ILE A 1 229 ? 15.118 -4.652 -36.677 1.00 32.25 229 ILE A O 1
#